Protein AF-A5DPR9-F1 (afdb_monomer_lite)

Secondary structure (DSSP, 8-state):
-----------------------------------------------------------SEEES-S-BPTTHHHHHHH-TT--SBPPPTT--EEEE-SSSBEEEEEEEE--SSS---EEEESSEEEEEESSEEEEEE-SSBS-SEEEEEGGGGGGGT-EEEEE--SSS--EEEEEEE-TT--STT-SS-EEEEEEEETTS-HHHHHHHHHHHHIIIIISTTTTS--------

pLDDT: mean 71.38, std 24.71, range [27.27, 97.38]

Radius of gyration: 30.4 Å; chains: 1; bounding box: 60×104×84 Å

InterPro domains:
  IPR044852 WW domain-binding protein 2-like [PTHR31606] (100-215)

Structure (mmCIF, N/CA/C/O backbone):
data_AF-A5DPR9-F1
#
_entry.id   AF-A5DPR9-F1
#
loop_
_atom_site.group_PDB
_atom_site.id
_atom_site.type_symbol
_atom_site.label_atom_id
_atom_site.label_alt_id
_atom_site.label_comp_id
_atom_site.label_asym_id
_atom_site.label_entity_id
_atom_site.label_seq_id
_atom_site.pdbx_PDB_ins_code
_atom_site.Cartn_x
_atom_site.Cartn_y
_atom_site.Cartn_z
_atom_site.occupancy
_atom_site.B_iso_or_equiv
_atom_site.auth_seq_id
_atom_site.auth_comp_id
_atom_site.auth_asym_id
_atom_site.auth_atom_id
_atom_site.pdbx_PDB_model_num
ATOM 1 N N . MET A 1 1 ? 36.611 55.013 -22.959 1.00 35.53 1 MET A N 1
ATOM 2 C CA . MET A 1 1 ? 36.603 55.754 -24.235 1.00 35.53 1 MET A CA 1
ATOM 3 C C . MET A 1 1 ? 36.475 54.717 -25.349 1.00 35.53 1 MET A C 1
ATOM 5 O O . MET A 1 1 ? 37.415 53.964 -25.533 1.00 35.53 1 MET A O 1
ATOM 9 N N . SER A 1 2 ? 35.250 54.558 -25.885 1.00 34.19 2 SER A N 1
ATOM 10 C CA . SER A 1 2 ? 34.863 54.228 -27.286 1.00 34.19 2 SER A CA 1
ATOM 11 C C . SER A 1 2 ? 35.866 53.422 -28.159 1.00 34.19 2 SER A C 1
ATOM 13 O O . SER A 1 2 ? 37.006 53.845 -28.280 1.00 34.19 2 SER A O 1
ATOM 15 N N . LEU A 1 3 ? 35.546 52.321 -28.864 1.00 33.09 3 LEU A N 1
ATOM 16 C CA . LEU A 1 3 ? 34.447 52.069 -29.820 1.00 33.09 3 LEU A CA 1
ATOM 17 C C . LEU A 1 3 ? 34.268 50.552 -30.135 1.00 33.09 3 LEU A C 1
ATOM 19 O O . LEU A 1 3 ? 35.219 49.779 -30.074 1.00 33.09 3 LEU A O 1
ATOM 23 N N . LEU A 1 4 ? 33.038 50.191 -30.529 1.00 32.38 4 LEU A N 1
ATOM 24 C CA . LEU A 1 4 ? 32.550 48.979 -31.239 1.00 32.38 4 LEU A CA 1
ATOM 25 C C . LEU A 1 4 ? 33.044 48.920 -32.726 1.00 32.38 4 LEU A C 1
ATOM 27 O O . LEU A 1 4 ? 33.714 49.864 -33.140 1.00 32.38 4 LEU A O 1
ATOM 31 N N . PRO A 1 5 ? 32.515 48.056 -33.640 1.00 51.09 5 PRO A N 1
ATOM 32 C CA . PRO A 1 5 ? 32.346 46.581 -33.686 1.00 51.09 5 PRO A CA 1
ATOM 33 C C . PRO A 1 5 ? 32.782 45.956 -35.057 1.00 51.09 5 PRO A C 1
ATOM 35 O O . PRO A 1 5 ? 33.167 46.676 -35.977 1.00 51.09 5 PRO A O 1
ATOM 38 N N . TYR A 1 6 ? 32.627 44.631 -35.266 1.00 28.19 6 TYR A N 1
ATOM 39 C CA . TYR A 1 6 ? 32.743 43.987 -36.598 1.00 28.19 6 TYR A CA 1
ATOM 40 C C . TYR A 1 6 ? 31.539 43.088 -36.974 1.00 28.19 6 TYR A C 1
ATOM 42 O O . TYR A 1 6 ? 31.339 42.013 -36.425 1.00 28.19 6 TYR A O 1
ATOM 50 N N . ARG A 1 7 ? 30.760 43.629 -37.922 1.00 32.44 7 ARG A N 1
ATOM 51 C CA . ARG A 1 7 ? 30.061 43.109 -39.123 1.00 32.44 7 ARG A CA 1
ATOM 52 C C . ARG A 1 7 ? 29.208 41.811 -39.178 1.00 32.44 7 ARG A C 1
ATOM 54 O O . ARG A 1 7 ? 29.622 40.704 -38.872 1.00 32.44 7 ARG A O 1
ATOM 61 N N . ASN A 1 8 ? 28.041 42.069 -39.782 1.00 32.53 8 ASN A N 1
ATOM 62 C CA . ASN A 1 8 ? 26.870 41.314 -40.254 1.00 32.53 8 ASN A CA 1
ATOM 63 C C . ASN A 1 8 ? 27.072 40.412 -41.500 1.00 32.53 8 ASN A C 1
ATOM 65 O O . ASN A 1 8 ? 27.852 40.782 -42.375 1.00 32.53 8 ASN A O 1
ATOM 69 N N . SER A 1 9 ? 26.228 39.378 -41.664 1.00 34.25 9 SER A N 1
ATOM 70 C CA . SER A 1 9 ? 25.431 39.047 -42.883 1.00 34.25 9 SER A CA 1
ATOM 71 C C . SER A 1 9 ? 24.666 37.724 -42.653 1.00 34.25 9 SER A C 1
ATOM 73 O O . SER A 1 9 ? 25.222 36.818 -42.052 1.00 34.25 9 SER A O 1
ATOM 75 N N . GLY A 1 10 ? 23.413 37.502 -43.050 1.00 29.28 10 GLY A N 1
ATOM 76 C CA . GLY A 1 10 ? 22.437 38.320 -43.755 1.00 29.28 10 GLY A CA 1
ATOM 77 C C . GLY A 1 10 ? 21.037 37.700 -43.618 1.00 29.28 10 GLY A C 1
ATOM 78 O O . GLY A 1 10 ? 20.880 36.509 -43.355 1.00 29.28 10 GLY A O 1
ATOM 79 N N . SER A 1 11 ? 20.026 38.540 -43.786 1.00 33.19 11 SER A N 1
ATOM 80 C CA . SER A 1 11 ? 18.607 38.206 -43.882 1.00 33.19 11 SER A CA 1
ATOM 81 C C . SER A 1 11 ? 18.089 38.684 -45.240 1.00 33.19 11 SER A C 1
ATOM 83 O O . SER A 1 11 ? 18.555 39.708 -45.735 1.00 33.19 11 SER A O 1
ATOM 85 N N . CYS A 1 12 ? 17.114 37.983 -45.827 1.00 28.52 12 CYS A N 1
ATOM 86 C CA . CYS A 1 12 ? 16.134 38.588 -46.739 1.00 28.52 12 CYS A CA 1
ATOM 87 C C . CYS A 1 12 ? 14.894 37.695 -46.921 1.00 28.52 12 CYS A C 1
ATOM 89 O O . CYS A 1 12 ? 14.966 36.596 -47.461 1.00 28.52 12 CYS A O 1
ATOM 91 N N . PHE A 1 13 ? 13.759 38.227 -46.464 1.00 32.62 13 PHE A N 1
ATOM 92 C CA . PHE A 1 13 ? 12.395 37.997 -46.958 1.00 32.62 13 PHE A CA 1
ATOM 93 C C . PHE A 1 13 ? 12.210 38.667 -48.326 1.00 32.62 13 PHE A C 1
ATOM 95 O O . PHE A 1 13 ? 12.787 39.738 -48.457 1.00 32.62 13 PHE A O 1
ATOM 102 N N . ILE A 1 14 ? 11.316 38.177 -49.214 1.00 33.59 14 ILE A N 1
ATOM 103 C CA . ILE A 1 14 ? 10.426 39.003 -50.081 1.00 33.59 14 ILE A CA 1
ATOM 104 C C . ILE A 1 14 ? 9.097 38.258 -50.396 1.00 33.59 14 ILE A C 1
ATOM 106 O O . ILE A 1 14 ? 9.076 37.045 -50.589 1.00 33.59 14 ILE A O 1
ATOM 110 N N . ASN A 1 15 ? 8.006 39.038 -50.416 1.00 29.64 15 ASN A N 1
ATOM 111 C CA . ASN A 1 15 ? 6.585 38.754 -50.680 1.00 29.64 15 ASN A CA 1
ATOM 112 C C . ASN A 1 15 ? 6.189 38.658 -52.180 1.00 29.64 15 ASN A C 1
ATOM 114 O O . ASN A 1 15 ? 6.804 39.321 -53.002 1.00 29.64 15 ASN A O 1
ATOM 118 N N . GLY A 1 16 ? 5.055 37.987 -52.468 1.00 28.41 16 GLY A N 1
ATOM 119 C CA . GLY A 1 16 ? 3.880 38.538 -53.197 1.00 28.41 16 GLY A CA 1
ATOM 120 C C . 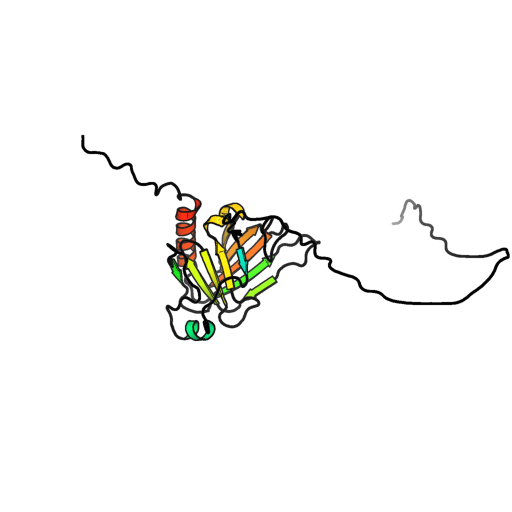GLY A 1 16 ? 3.885 38.778 -54.730 1.00 28.41 16 GLY A C 1
ATOM 121 O O . GLY A 1 16 ? 4.675 39.579 -55.199 1.00 28.41 16 GLY A O 1
ATOM 122 N N . ALA A 1 17 ? 2.899 38.158 -55.425 1.00 30.89 17 ALA A N 1
ATOM 123 C CA . ALA A 1 17 ? 2.078 38.545 -56.619 1.00 30.89 17 ALA A CA 1
ATOM 124 C C . ALA A 1 17 ? 2.699 39.359 -57.800 1.00 30.89 17 ALA A C 1
ATOM 126 O O . ALA A 1 17 ? 3.460 40.284 -57.579 1.00 30.89 17 ALA A O 1
ATOM 127 N N . ASN A 1 18 ? 2.369 39.180 -59.095 1.00 31.91 18 ASN A N 1
ATOM 128 C CA . ASN A 1 18 ? 1.044 39.096 -59.740 1.00 31.91 18 ASN A CA 1
ATOM 129 C C . ASN A 1 18 ? 1.172 38.811 -61.279 1.00 31.91 18 ASN A C 1
ATOM 131 O O . ASN A 1 18 ? 2.172 39.214 -61.861 1.00 31.91 18 ASN A O 1
ATOM 135 N N . GLU A 1 19 ? 0.118 38.229 -61.892 1.00 31.94 19 GLU A N 1
ATOM 136 C CA . GLU A 1 19 ? -0.383 38.295 -63.311 1.00 31.94 19 GLU A CA 1
ATOM 137 C C . GLU A 1 19 ? 0.508 37.892 -64.526 1.00 31.94 19 GLU A C 1
ATOM 139 O O . GLU A 1 19 ? 1.688 38.192 -64.568 1.00 31.94 19 GLU A O 1
ATOM 144 N N . GLY A 1 20 ? 0.048 37.251 -65.620 1.00 27.27 20 GLY A N 1
ATOM 145 C CA . GLY A 1 20 ? -1.279 36.876 -66.144 1.00 27.27 20 GLY A CA 1
ATOM 146 C C . GLY A 1 20 ? -1.177 36.165 -67.527 1.00 27.27 20 GLY A C 1
ATOM 147 O O . GLY A 1 20 ? -0.070 35.885 -67.978 1.00 27.27 20 GLY A O 1
ATOM 148 N N . LEU A 1 21 ? -2.336 35.958 -68.193 1.00 31.83 21 LEU A N 1
ATOM 149 C CA . LEU A 1 21 ? -2.620 35.375 -69.542 1.00 31.83 21 LEU A CA 1
ATOM 150 C C . LEU A 1 21 ? -2.826 33.840 -69.610 1.00 31.83 21 LEU A C 1
ATOM 152 O O . LEU A 1 21 ? -2.006 33.088 -69.114 1.00 31.83 21 LEU A O 1
ATOM 156 N N . LYS A 1 22 ? -3.818 33.254 -70.300 1.00 30.14 22 LYS A N 1
ATOM 157 C CA . LYS A 1 22 ? -5.111 33.672 -70.881 1.00 30.14 22 LYS A CA 1
ATOM 158 C C . LYS A 1 22 ? -5.800 32.382 -71.401 1.00 30.14 22 LYS A C 1
ATOM 160 O O . LYS A 1 22 ? -5.152 31.590 -72.069 1.00 30.14 22 LYS A O 1
ATOM 165 N N . GLU A 1 23 ? -7.113 32.275 -71.174 1.00 32.16 23 GLU A N 1
ATOM 166 C CA . GLU A 1 23 ? -8.142 31.571 -71.979 1.00 32.16 23 GLU A CA 1
ATOM 167 C C . GLU A 1 23 ? -8.339 30.026 -71.999 1.00 32.16 23 GLU A C 1
ATOM 169 O O . GLU A 1 23 ? -7.464 29.260 -72.382 1.00 32.16 23 GLU A O 1
ATOM 174 N N . ARG A 1 24 ? -9.640 29.676 -71.807 1.00 31.62 24 ARG A N 1
ATOM 175 C CA . ARG A 1 24 ? -10.450 28.525 -72.313 1.00 31.62 24 ARG A CA 1
ATOM 176 C C . ARG A 1 24 ? -10.309 27.195 -71.543 1.00 31.62 24 ARG A C 1
ATOM 178 O O . ARG A 1 24 ? -9.205 26.763 -71.284 1.00 31.62 24 ARG A O 1
ATOM 185 N N . MET A 1 25 ? -11.345 26.454 -71.118 1.00 28.73 25 MET A N 1
ATOM 186 C CA . MET A 1 25 ? -12.753 26.237 -71.519 1.00 28.73 25 MET A CA 1
ATOM 187 C C . MET A 1 25 ? -13.490 25.558 -70.323 1.00 28.73 25 MET A C 1
ATOM 189 O O . MET A 1 25 ? -12.927 24.661 -69.712 1.00 28.73 25 MET A O 1
ATOM 193 N N . THR A 1 26 ? -14.664 26.032 -69.879 1.00 29.67 26 THR A N 1
ATOM 194 C CA . THR A 1 26 ? -16.000 25.410 -70.109 1.00 29.67 26 THR A CA 1
ATOM 195 C C . THR A 1 26 ? -16.534 24.511 -68.963 1.00 29.67 26 THR A C 1
ATOM 197 O O . THR A 1 26 ? -16.045 23.405 -68.806 1.00 29.67 26 THR A O 1
ATOM 200 N N . PHE A 1 27 ? -17.591 25.002 -68.269 1.00 28.38 27 PHE A N 1
ATOM 201 C CA . PHE A 1 27 ? -18.800 24.324 -67.704 1.00 28.38 27 PHE A CA 1
ATOM 202 C C . PHE A 1 27 ? -18.631 23.112 -66.741 1.00 28.38 27 PHE A C 1
ATOM 204 O O . PHE A 1 27 ? -17.769 22.279 -66.936 1.00 28.38 27 PHE A O 1
ATOM 211 N N . MET A 1 28 ? -19.453 22.809 -65.725 1.00 28.19 28 MET A N 1
ATOM 212 C CA . MET A 1 28 ? -20.625 23.377 -65.042 1.00 28.19 28 MET A CA 1
ATOM 213 C C . MET A 1 28 ? -20.881 22.502 -63.778 1.00 28.19 28 MET A C 1
ATOM 215 O O . MET A 1 28 ? -20.628 21.305 -63.823 1.00 28.19 28 MET A O 1
ATOM 219 N N . LEU A 1 29 ? -21.495 23.091 -62.741 1.00 30.31 29 LEU A N 1
ATOM 220 C CA . LEU A 1 29 ? -22.411 22.489 -61.739 1.00 30.31 29 LEU A CA 1
ATOM 221 C C . LEU A 1 29 ? -21.897 21.520 -60.636 1.00 30.31 29 LEU A C 1
ATOM 223 O O . LEU A 1 29 ? -21.141 20.583 -60.846 1.00 30.31 29 LEU A O 1
ATOM 227 N N . GLN A 1 30 ? -22.397 21.807 -59.425 1.00 30.88 30 GLN A N 1
ATOM 228 C CA . GLN A 1 30 ? -22.201 21.185 -58.102 1.00 30.88 30 GLN A CA 1
ATOM 229 C C . GLN A 1 30 ? -22.898 19.793 -57.954 1.00 30.88 30 GLN A C 1
ATOM 231 O O . GLN A 1 30 ? -23.387 19.259 -58.943 1.00 30.88 30 GLN A O 1
ATOM 236 N N . PRO A 1 31 ? -23.244 19.315 -56.733 1.00 44.59 31 PRO A N 1
ATOM 237 C CA . PRO A 1 31 ? -22.459 18.837 -55.579 1.00 44.59 31 PRO A CA 1
ATOM 238 C C . PRO A 1 31 ? -22.812 17.355 -55.251 1.00 44.59 31 PRO A C 1
ATOM 240 O O . PRO A 1 31 ? -23.702 16.791 -55.878 1.00 44.59 31 PRO A O 1
ATOM 243 N N . SER A 1 32 ? -22.207 16.725 -54.223 1.00 28.16 32 SER A N 1
ATOM 244 C CA . SER A 1 32 ? -22.927 15.982 -53.146 1.00 28.16 32 SER A CA 1
ATOM 245 C C . SER A 1 32 ? -22.174 14.821 -52.449 1.00 28.16 32 SER A C 1
ATOM 247 O O . SER A 1 32 ? -21.530 13.989 -53.074 1.00 28.16 32 SER A O 1
ATOM 249 N N . ARG A 1 33 ? -22.430 14.754 -51.126 1.00 31.73 33 ARG A N 1
ATOM 250 C CA . ARG A 1 33 ? -22.703 13.576 -50.260 1.00 31.73 33 ARG A CA 1
ATOM 251 C C . ARG A 1 33 ? -21.569 12.665 -49.746 1.00 31.73 33 ARG A C 1
ATOM 253 O O . ARG A 1 33 ? -21.128 11.728 -50.393 1.00 31.73 33 ARG A O 1
ATOM 260 N N . ILE A 1 34 ? -21.270 12.870 -48.453 1.00 37.81 34 ILE A N 1
ATOM 261 C CA . ILE A 1 34 ? -21.446 11.927 -47.318 1.00 37.81 34 ILE A CA 1
ATOM 262 C C . ILE A 1 34 ? -21.673 10.458 -47.709 1.00 37.81 34 ILE A C 1
ATOM 264 O O . ILE A 1 34 ? -22.762 10.170 -48.190 1.00 37.81 34 ILE A O 1
ATOM 268 N N . VAL A 1 35 ? -20.786 9.536 -47.294 1.00 37.59 35 VAL A N 1
ATOM 269 C CA . VAL A 1 35 ? -21.158 8.175 -46.832 1.00 37.59 35 VAL A CA 1
ATOM 270 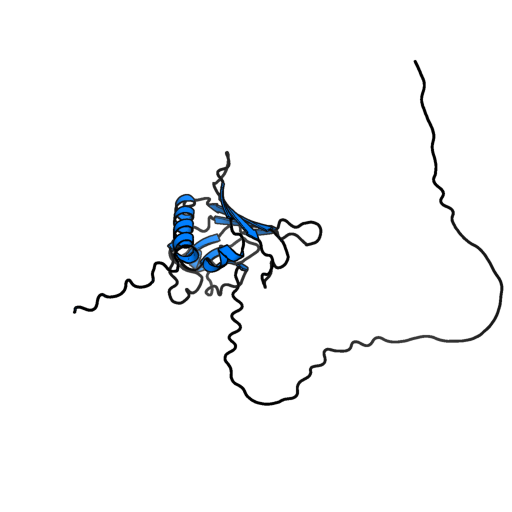C C . VAL A 1 35 ? -20.113 7.617 -45.843 1.00 37.59 35 VAL A C 1
ATOM 272 O O . VAL A 1 35 ? -18.960 7.388 -46.191 1.00 37.59 35 VAL A O 1
ATOM 275 N N . ARG A 1 36 ? -20.571 7.335 -44.612 1.00 38.94 36 ARG A N 1
ATOM 276 C CA . ARG A 1 36 ? -19.994 6.378 -43.647 1.00 38.94 36 ARG A CA 1
ATOM 277 C C . ARG A 1 36 ? -19.963 4.967 -44.244 1.00 38.94 36 ARG A C 1
ATOM 279 O O . ARG A 1 36 ? -20.986 4.557 -44.779 1.00 38.94 36 ARG A O 1
ATOM 286 N N . LYS A 1 37 ? -18.905 4.182 -44.032 1.00 33.59 37 LYS A N 1
ATOM 287 C CA . LYS A 1 37 ? -18.914 2.699 -44.059 1.00 33.59 37 LYS A CA 1
ATOM 288 C C . LYS A 1 37 ? -17.521 2.205 -43.668 1.00 33.59 37 LYS A C 1
ATOM 290 O O . LYS A 1 37 ? -16.546 2.813 -44.073 1.00 33.59 37 LYS A O 1
ATOM 295 N N . SER A 1 38 ? -17.304 1.093 -42.988 1.00 31.41 38 SER A N 1
ATOM 296 C CA . SER A 1 38 ? -18.112 0.212 -42.147 1.00 31.41 38 SER A CA 1
ATOM 297 C C . SER A 1 38 ? -17.121 -0.857 -41.701 1.00 31.41 38 SER A C 1
ATOM 299 O O . SER A 1 38 ? -16.381 -1.388 -42.527 1.00 31.41 38 SER A O 1
ATOM 301 N N . ILE A 1 39 ? -17.156 -1.192 -40.417 1.00 37.34 39 ILE A N 1
ATOM 302 C CA . ILE A 1 39 ? -16.622 -2.435 -39.865 1.00 37.34 39 ILE A CA 1
ATOM 303 C C . ILE A 1 39 ? -17.185 -3.592 -40.701 1.00 37.34 39 ILE A C 1
ATOM 305 O O . ILE A 1 39 ? -18.406 -3.728 -40.818 1.00 37.34 39 ILE A O 1
ATOM 309 N N . LYS A 1 40 ? -16.315 -4.404 -41.306 1.00 32.12 40 LYS A N 1
ATOM 310 C CA . LYS A 1 40 ? -16.699 -5.681 -41.910 1.00 32.12 40 LYS A CA 1
ATOM 311 C C . LYS A 1 40 ? -15.977 -6.818 -41.203 1.00 32.12 40 LYS A C 1
ATOM 313 O O . LYS A 1 40 ? -14.772 -6.997 -41.336 1.00 32.12 40 LYS A O 1
ATOM 318 N N . TYR A 1 41 ? -16.798 -7.548 -40.458 1.00 31.11 41 TYR A N 1
ATOM 319 C CA . TYR A 1 41 ? -16.621 -8.920 -40.018 1.00 31.11 41 TYR A CA 1
ATOM 320 C C . TYR A 1 41 ? -16.128 -9.817 -41.158 1.00 31.11 41 TYR A C 1
ATOM 322 O O . TYR A 1 41 ? -16.712 -9.812 -42.242 1.00 31.11 41 TYR A O 1
ATOM 330 N N . CYS A 1 42 ? -15.128 -10.644 -40.865 1.00 30.45 42 CYS A N 1
ATOM 331 C CA . CYS A 1 42 ? -14.874 -11.880 -41.592 1.00 30.45 42 CYS A CA 1
ATOM 332 C C . CYS A 1 42 ? -15.187 -13.031 -40.632 1.00 30.45 42 CYS A C 1
ATOM 334 O O . CYS A 1 42 ? -14.482 -13.228 -39.646 1.00 30.45 42 CYS A O 1
ATOM 336 N N . ALA A 1 43 ? -16.274 -13.750 -40.897 1.00 32.16 43 ALA A N 1
ATOM 337 C CA . ALA A 1 43 ? -16.621 -14.993 -40.228 1.00 32.16 43 ALA A CA 1
ATOM 338 C C . ALA A 1 43 ? -16.926 -16.038 -41.303 1.00 32.16 43 ALA A C 1
ATOM 340 O O . ALA A 1 43 ? -17.900 -15.892 -42.033 1.00 32.16 43 ALA A O 1
ATOM 341 N N . GLN A 1 44 ? -16.089 -17.072 -41.384 1.00 32.94 44 GLN A N 1
ATOM 342 C CA . GLN A 1 44 ? -16.388 -18.396 -41.949 1.00 32.94 44 GLN A CA 1
ATOM 343 C C . GLN A 1 44 ? -15.224 -19.317 -41.538 1.00 32.94 44 GLN A C 1
ATOM 345 O O . GLN A 1 44 ? -14.105 -19.154 -42.004 1.00 32.94 44 GLN A O 1
ATOM 350 N N . HIS A 1 45 ? -15.357 -19.990 -40.391 1.00 31.38 45 HIS A N 1
ATOM 351 C CA . HIS A 1 45 ? -15.763 -21.399 -40.244 1.00 31.38 45 HIS A CA 1
ATOM 352 C C . HIS A 1 45 ? -14.718 -22.414 -40.739 1.00 31.38 45 HIS A C 1
ATOM 354 O O . HIS A 1 45 ? -14.698 -22.755 -41.914 1.00 31.38 45 HIS A O 1
ATOM 360 N N . SER A 1 46 ? -13.950 -22.980 -39.799 1.00 31.52 46 SER A N 1
ATOM 361 C CA . SER A 1 46 ? -13.769 -24.437 -39.717 1.00 31.52 46 SER A CA 1
ATOM 362 C C . SER A 1 46 ? -13.331 -24.864 -38.307 1.00 31.52 46 SER A C 1
ATOM 364 O O . SER A 1 46 ? -12.206 -24.626 -37.886 1.00 31.52 46 SER A O 1
ATOM 366 N N . THR A 1 47 ? -14.282 -25.471 -37.594 1.00 35.78 47 THR A N 1
ATOM 367 C CA . THR A 1 47 ? -14.153 -26.681 -36.757 1.00 35.78 47 THR A CA 1
ATOM 368 C C . THR A 1 47 ? -13.017 -26.812 -35.728 1.00 35.78 47 THR A C 1
ATOM 370 O O . THR A 1 47 ? -11.892 -27.175 -36.046 1.00 35.78 47 THR A O 1
ATOM 373 N N . THR A 1 48 ? -13.432 -26.688 -34.463 1.00 42.69 48 THR A N 1
ATOM 374 C CA . THR A 1 48 ? -13.202 -27.657 -33.374 1.00 42.69 48 THR A CA 1
ATOM 375 C C . THR A 1 48 ? -11.761 -28.063 -33.059 1.00 42.69 48 THR A C 1
ATOM 377 O O . THR A 1 48 ? -11.344 -29.170 -33.379 1.00 42.69 48 THR A O 1
ATOM 380 N N . ILE A 1 49 ? -11.067 -27.236 -32.271 1.00 41.25 49 ILE A N 1
ATOM 381 C CA . ILE A 1 49 ? -10.133 -27.728 -31.249 1.00 41.25 49 ILE A CA 1
ATOM 382 C C . ILE A 1 49 ? -10.371 -26.907 -29.979 1.00 41.25 49 ILE A C 1
ATOM 384 O O . ILE A 1 49 ? -9.921 -25.772 -29.844 1.00 41.25 49 ILE A O 1
ATOM 388 N N . THR A 1 50 ? -11.132 -27.487 -29.054 1.00 41.97 50 THR A N 1
ATOM 389 C CA . THR A 1 50 ? -1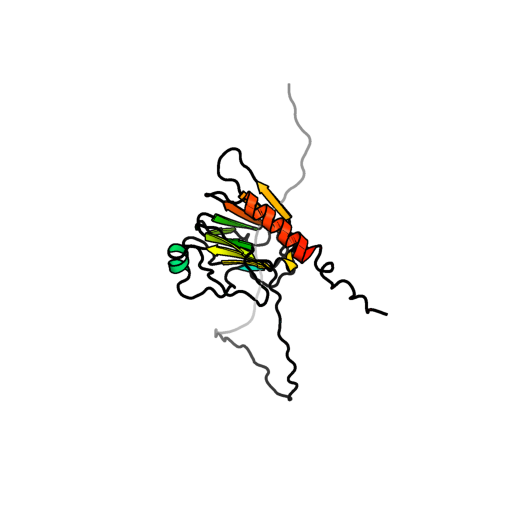1.155 -27.124 -27.634 1.00 41.97 50 THR A CA 1
ATOM 390 C C . THR A 1 50 ? -9.740 -27.250 -27.085 1.00 41.97 50 THR A C 1
ATOM 392 O O . THR A 1 50 ? -9.293 -28.342 -26.749 1.00 41.97 50 THR A O 1
ATOM 395 N N . SER A 1 51 ? -9.027 -26.133 -27.021 1.00 36.53 51 SER A N 1
ATOM 396 C CA . SER A 1 51 ? -7.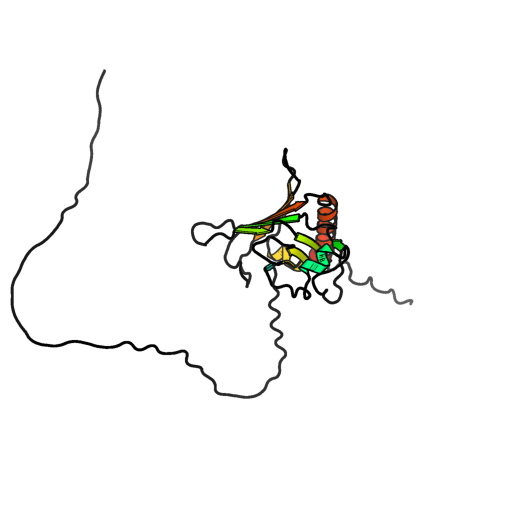810 -26.007 -26.233 1.00 36.53 51 SER A CA 1
ATOM 397 C C . SER A 1 51 ? -7.995 -24.816 -25.309 1.00 36.53 51 SER A C 1
ATOM 399 O O . SER A 1 51 ? -8.306 -23.712 -25.758 1.00 36.53 51 SER A O 1
ATOM 401 N N . HIS A 1 52 ? -7.892 -25.079 -24.010 1.00 39.28 52 HIS A N 1
ATOM 402 C CA . HIS A 1 52 ? -7.940 -24.094 -22.944 1.00 39.28 52 HIS A CA 1
ATOM 403 C C . HIS A 1 52 ? -6.810 -23.076 -23.127 1.00 39.28 52 HIS A C 1
ATOM 405 O O . HIS A 1 52 ? -5.732 -23.220 -22.564 1.00 39.28 52 HIS A O 1
ATOM 411 N N . ILE A 1 53 ? -7.060 -22.023 -23.900 1.00 38.25 53 ILE A N 1
ATOM 412 C CA . ILE A 1 53 ? -6.244 -20.816 -23.852 1.00 38.25 53 ILE A CA 1
ATOM 413 C C . ILE A 1 53 ? -6.892 -19.926 -22.803 1.00 38.25 53 ILE A C 1
ATOM 415 O O . ILE A 1 53 ? -7.692 -19.038 -23.097 1.00 38.25 53 ILE A O 1
ATOM 419 N N . ILE A 1 54 ? -6.569 -20.210 -21.543 1.00 36.97 54 ILE A N 1
ATOM 420 C CA . ILE A 1 54 ? -6.659 -19.196 -20.504 1.00 36.97 54 ILE A CA 1
ATOM 421 C C . ILE A 1 54 ? -5.614 -18.158 -20.913 1.00 36.97 54 ILE A C 1
ATOM 423 O O . ILE A 1 54 ? -4.418 -18.353 -20.707 1.00 36.97 54 ILE A O 1
ATOM 427 N N . PHE A 1 55 ? -6.051 -17.082 -21.567 1.00 35.31 55 PHE A N 1
ATOM 428 C CA . PHE A 1 55 ? -5.250 -15.871 -21.679 1.00 35.31 55 PHE A CA 1
ATOM 429 C C . PHE A 1 55 ? -5.099 -15.317 -20.260 1.00 35.31 55 PHE A C 1
ATOM 431 O O . PHE A 1 55 ? -5.851 -14.440 -19.839 1.00 35.31 55 PHE A O 1
ATOM 438 N N . ILE A 1 56 ? -4.147 -15.859 -19.499 1.00 41.28 56 ILE A N 1
ATOM 439 C CA . ILE A 1 56 ? -3.643 -15.210 -18.297 1.00 41.28 56 ILE A CA 1
ATOM 440 C C . ILE A 1 56 ? -2.870 -13.997 -18.811 1.00 41.28 56 ILE A C 1
ATOM 442 O O . ILE A 1 56 ? -1.666 -14.050 -19.054 1.00 41.28 56 ILE A O 1
ATOM 446 N N . PHE A 1 57 ? -3.578 -12.892 -19.040 1.00 43.94 57 PHE A N 1
ATOM 447 C CA . PHE A 1 57 ? -2.938 -11.590 -18.972 1.00 43.94 57 PHE A CA 1
ATOM 448 C C . PHE A 1 57 ? -2.495 -11.444 -17.521 1.00 43.94 57 PHE A C 1
ATOM 450 O O . PHE A 1 57 ? -3.284 -11.088 -16.652 1.00 43.94 57 PHE A O 1
ATOM 457 N N . SER A 1 58 ? -1.246 -11.815 -17.246 1.00 47.91 58 SER A N 1
ATOM 458 C CA . SER A 1 58 ? -0.627 -11.568 -15.953 1.00 47.91 58 SER A CA 1
ATOM 459 C C . SER A 1 58 ? -0.484 -10.055 -15.813 1.00 47.91 58 SER A C 1
ATOM 461 O O . SER A 1 58 ? 0.478 -9.463 -16.305 1.00 47.91 58 SER A O 1
ATOM 463 N N . PHE A 1 59 ? -1.486 -9.408 -15.216 1.00 54.50 59 PHE A N 1
ATOM 464 C CA . PHE A 1 59 ? -1.435 -7.986 -14.915 1.00 54.50 59 PHE A CA 1
ATOM 465 C C . PHE A 1 59 ? -0.420 -7.784 -13.795 1.00 54.50 59 PHE A C 1
ATOM 467 O O . PHE A 1 59 ? -0.618 -8.171 -12.647 1.00 54.50 59 PHE A O 1
ATOM 474 N N . VAL A 1 60 ? 0.719 -7.222 -14.176 1.00 65.00 60 VAL A N 1
ATOM 475 C CA . VAL A 1 60 ? 1.820 -6.896 -13.273 1.00 65.00 60 VAL A CA 1
ATOM 476 C C . VAL A 1 60 ? 1.336 -5.821 -12.290 1.00 65.00 60 VAL A C 1
ATOM 478 O O . VAL A 1 60 ? 1.413 -6.028 -11.084 1.00 65.00 60 VAL A O 1
ATOM 481 N N . MET A 1 61 ? 0.724 -4.746 -12.813 1.00 68.88 61 MET A N 1
ATOM 482 C CA . MET A 1 61 ? 0.079 -3.651 -12.073 1.00 68.88 61 MET A CA 1
ATOM 483 C C . MET A 1 61 ? -1.330 -3.393 -12.592 1.00 68.88 61 MET A C 1
ATOM 485 O O . MET A 1 61 ? -1.564 -3.460 -13.803 1.00 68.88 61 MET A O 1
ATOM 489 N N . SER A 1 62 ? -2.232 -2.978 -11.706 1.00 73.69 62 SER A N 1
ATOM 490 C CA . SER A 1 62 ? -3.576 -2.578 -12.110 1.00 73.69 62 SER A CA 1
ATOM 491 C C . SER A 1 62 ? -4.187 -1.468 -11.257 1.00 73.69 62 SER A C 1
ATOM 493 O O . SER A 1 62 ? -3.927 -1.353 -10.061 1.00 73.69 62 SER A O 1
ATOM 495 N N . LEU A 1 63 ? -5.017 -0.654 -11.912 1.00 75.31 63 LEU A N 1
ATOM 496 C CA . LEU A 1 63 ? -5.873 0.365 -11.309 1.00 75.31 63 LEU A CA 1
ATOM 497 C C . LEU A 1 63 ? -7.322 -0.009 -11.603 1.00 75.31 63 LEU A C 1
ATOM 499 O O . LEU A 1 63 ? -7.640 -0.243 -12.769 1.00 75.31 63 LEU A O 1
ATOM 503 N N . ASN A 1 64 ? -8.194 -0.002 -10.598 1.00 80.25 64 ASN A N 1
ATOM 504 C CA . ASN A 1 64 ? -9.621 -0.304 -10.765 1.00 80.25 64 ASN A CA 1
ATOM 505 C C . ASN A 1 64 ? -9.904 -1.699 -11.361 1.00 80.25 64 ASN A C 1
ATOM 507 O O . ASN A 1 64 ? -10.809 -1.840 -12.186 1.00 80.25 64 ASN A O 1
ATOM 511 N N . VAL A 1 65 ? -9.105 -2.714 -11.015 1.00 76.94 65 VAL A N 1
ATOM 512 C CA . VAL A 1 65 ? -9.246 -4.083 -11.569 1.00 76.94 65 VAL A CA 1
ATOM 513 C C . VAL A 1 65 ? -9.661 -5.089 -10.505 1.00 76.94 65 VAL A C 1
ATOM 515 O O . VAL A 1 65 ? -10.209 -6.140 -10.840 1.00 76.94 65 VAL A O 1
ATOM 518 N N . LEU A 1 66 ? -9.445 -4.787 -9.224 1.00 82.12 66 LEU A N 1
ATOM 519 C CA . LEU A 1 66 ? -9.885 -5.682 -8.166 1.00 82.12 66 LEU A CA 1
ATOM 520 C C . LEU A 1 66 ? -11.414 -5.747 -8.125 1.00 82.12 66 LEU A C 1
ATOM 522 O O . LEU A 1 66 ? -12.101 -4.726 -8.097 1.00 82.12 66 LEU A O 1
ATOM 526 N N . GLN A 1 67 ? -11.955 -6.966 -8.079 1.00 84.31 67 GLN A N 1
ATOM 527 C CA . GLN A 1 67 ? -13.370 -7.164 -7.783 1.00 84.31 67 GLN A CA 1
ATOM 528 C C . GLN A 1 67 ? -13.596 -6.874 -6.303 1.00 84.31 67 GLN A C 1
ATOM 530 O O . GLN A 1 67 ? -13.355 -7.711 -5.432 1.00 84.31 67 GLN A O 1
ATOM 535 N N . LEU A 1 68 ? -14.003 -5.639 -6.024 1.00 88.00 68 LEU A N 1
ATOM 536 C CA . LEU A 1 68 ? -14.358 -5.221 -4.681 1.00 88.00 68 LEU A CA 1
ATOM 537 C C . LEU A 1 68 ? -15.744 -5.763 -4.320 1.00 88.00 68 LEU A C 1
ATOM 539 O O . LEU A 1 68 ? -16.670 -5.746 -5.133 1.00 88.00 68 LEU A O 1
ATOM 543 N N . LYS A 1 69 ? -15.893 -6.212 -3.075 1.00 89.56 69 LYS A N 1
ATOM 544 C CA . LYS A 1 69 ? -17.170 -6.666 -2.520 1.00 89.56 69 LYS A CA 1
ATOM 545 C C . LYS A 1 69 ? -18.204 -5.548 -2.580 1.00 89.56 69 LYS A C 1
ATOM 547 O O . LYS A 1 69 ? -17.894 -4.367 -2.402 1.00 89.56 69 LYS A O 1
ATOM 552 N N . GLU A 1 70 ? -19.462 -5.925 -2.772 1.00 84.56 70 GLU A N 1
ATOM 553 C CA . GLU A 1 70 ? -20.556 -4.959 -2.764 1.00 84.56 70 GLU A CA 1
ATOM 554 C C . GLU A 1 70 ? -20.577 -4.164 -1.450 1.00 84.56 70 GLU A C 1
ATOM 556 O O . GLU A 1 70 ? -20.396 -4.712 -0.363 1.00 84.56 70 GLU A O 1
ATOM 561 N N . ASN A 1 71 ? -20.813 -2.854 -1.547 1.00 83.06 71 ASN A N 1
ATOM 562 C CA . ASN A 1 71 ? -20.869 -1.938 -0.402 1.00 83.06 71 ASN A CA 1
ATOM 563 C C . ASN A 1 71 ? -19.575 -1.841 0.437 1.00 83.06 71 ASN A C 1
ATOM 565 O O . ASN A 1 71 ? -19.637 -1.376 1.580 1.00 83.06 71 ASN A O 1
ATOM 569 N N . TYR A 1 72 ? -18.410 -2.198 -0.124 1.00 87.44 72 TYR A N 1
ATOM 570 C CA . TYR A 1 72 ? -17.128 -2.190 0.596 1.00 87.44 72 TYR A CA 1
ATOM 571 C C . TYR A 1 72 ? -16.852 -0.879 1.350 1.00 87.44 72 TYR A C 1
ATOM 573 O O . TYR A 1 72 ? -16.398 -0.921 2.490 1.00 87.44 72 TYR A O 1
ATOM 581 N N . GLY A 1 73 ? -17.190 0.282 0.774 1.00 82.75 73 GLY A N 1
ATOM 582 C CA . GLY A 1 73 ? -16.947 1.584 1.403 1.00 82.75 73 GLY A CA 1
ATOM 583 C C . GLY A 1 73 ? -17.635 1.758 2.764 1.00 82.75 73 GLY A C 1
ATOM 584 O O . GLY A 1 73 ? -17.057 2.344 3.676 1.00 82.75 73 GLY A O 1
ATOM 585 N N . ARG A 1 74 ? -18.843 1.202 2.948 1.00 83.50 74 ARG A N 1
ATOM 586 C CA . ARG A 1 74 ? -19.538 1.240 4.250 1.00 83.50 74 ARG A CA 1
ATOM 587 C C . ARG A 1 74 ? -18.947 0.233 5.232 1.00 83.50 74 ARG A C 1
ATOM 589 O O . ARG A 1 74 ? -18.791 0.542 6.411 1.00 83.50 74 ARG A O 1
ATOM 596 N N . GLU A 1 75 ? -18.617 -0.961 4.750 1.00 85.50 75 GLU A N 1
ATOM 597 C CA . GLU A 1 75 ? -18.102 -2.042 5.595 1.00 85.50 75 GLU A CA 1
ATOM 598 C C . GLU A 1 75 ? -16.689 -1.757 6.112 1.00 85.50 75 GLU A C 1
ATOM 600 O O . GLU A 1 75 ? -16.408 -2.021 7.280 1.00 85.50 75 GLU A O 1
ATOM 605 N N . LEU A 1 76 ? -15.839 -1.111 5.309 1.00 85.44 76 LEU A N 1
ATOM 606 C CA . LEU A 1 76 ? -14.505 -0.665 5.725 1.00 85.44 76 LEU A CA 1
ATOM 607 C C . LEU A 1 76 ? -14.540 0.279 6.936 1.00 85.44 76 LEU A C 1
ATOM 609 O O . LEU A 1 76 ? -13.672 0.220 7.809 1.00 85.44 76 LEU A O 1
ATOM 613 N N . GLN A 1 77 ? -15.557 1.138 7.015 1.00 79.50 77 GLN A N 1
ATOM 614 C CA . GLN A 1 77 ? -15.721 2.073 8.131 1.00 79.50 77 GLN A CA 1
ATOM 615 C C . GLN A 1 77 ? -16.302 1.395 9.378 1.00 79.50 77 GLN A C 1
ATOM 617 O O . GLN A 1 77 ? -16.027 1.815 10.503 1.00 79.50 77 GLN A O 1
ATOM 622 N N . LYS A 1 78 ? -17.106 0.345 9.188 1.00 83.94 78 LYS A N 1
ATOM 623 C CA . LYS A 1 78 ? -17.849 -0.325 10.258 1.00 83.94 78 LYS A CA 1
ATOM 624 C C . LYS A 1 78 ? -17.059 -1.456 10.915 1.00 83.94 78 LYS A C 1
ATOM 626 O O . LYS A 1 78 ? -17.131 -1.620 12.132 1.00 83.94 78 LYS A O 1
ATOM 631 N N . ASN A 1 79 ? -16.319 -2.238 10.132 1.00 83.00 79 ASN A N 1
ATOM 632 C CA . ASN A 1 79 ? -15.663 -3.458 10.586 1.00 83.00 79 ASN A CA 1
ATOM 633 C C . ASN A 1 79 ? -14.141 -3.385 10.381 1.00 83.00 79 ASN A C 1
ATOM 635 O O . ASN A 1 79 ? -13.635 -3.501 9.269 1.00 83.00 79 ASN A O 1
ATOM 639 N N . LYS A 1 80 ? -13.401 -3.264 11.492 1.00 72.12 80 LYS A N 1
ATOM 640 C CA . LYS A 1 80 ? -11.935 -3.081 11.526 1.00 72.12 80 LYS A CA 1
ATOM 641 C C . LYS A 1 80 ? -11.103 -4.281 11.033 1.00 72.12 80 LYS A C 1
ATOM 643 O O . LYS A 1 80 ? -9.881 -4.206 11.076 1.00 72.12 80 LYS A O 1
ATOM 648 N N . GLY A 1 81 ? -11.731 -5.366 10.585 1.00 76.94 81 GLY A N 1
ATOM 649 C CA . GLY A 1 81 ? -11.065 -6.522 9.969 1.00 76.94 81 GLY A CA 1
ATOM 650 C C . GLY A 1 81 ? -11.648 -6.909 8.610 1.00 76.94 81 GLY A C 1
ATOM 651 O O . GLY A 1 81 ? -11.391 -8.008 8.127 1.00 76.94 81 GLY A O 1
ATOM 652 N N . PHE A 1 82 ? -12.476 -6.050 8.012 1.00 86.75 82 PHE A N 1
ATOM 653 C CA . PHE A 1 82 ? -13.087 -6.338 6.723 1.00 86.75 82 PHE A CA 1
ATOM 654 C C . PHE A 1 82 ? -12.059 -6.268 5.588 1.00 86.75 82 PHE A C 1
ATOM 656 O O . PHE A 1 82 ? -11.308 -5.299 5.458 1.00 86.75 82 PHE A O 1
ATOM 663 N N . ILE A 1 83 ? -12.059 -7.306 4.751 1.00 91.31 83 ILE A N 1
ATOM 664 C CA . ILE A 1 83 ? -11.216 -7.411 3.561 1.00 91.31 83 ILE A CA 1
ATOM 665 C C . ILE A 1 83 ? -12.119 -7.173 2.346 1.00 91.31 83 ILE A C 1
ATOM 667 O O . ILE A 1 83 ? -13.023 -7.988 2.108 1.00 91.31 83 ILE A O 1
ATOM 671 N N . PRO A 1 84 ? -11.911 -6.077 1.594 1.00 91.69 84 PRO A N 1
ATOM 672 C CA . PRO A 1 84 ? -12.836 -5.632 0.557 1.00 91.69 84 PRO A CA 1
ATOM 673 C C . PRO A 1 84 ? -12.687 -6.377 -0.773 1.00 91.69 84 PRO A C 1
ATOM 675 O O . PRO A 1 84 ? -13.456 -6.105 -1.682 1.00 91.69 84 PRO A O 1
ATOM 678 N N . PHE A 1 85 ? -11.743 -7.307 -0.892 1.00 92.38 85 PHE A N 1
ATOM 679 C CA . PHE A 1 85 ? -11.502 -8.128 -2.079 1.00 92.38 85 PHE A CA 1
ATOM 680 C C . PHE A 1 85 ? -11.412 -9.609 -1.694 1.00 92.38 85 PHE A C 1
ATOM 682 O O . PHE A 1 85 ? -11.273 -9.949 -0.513 1.00 92.38 85 PHE A O 1
ATOM 689 N N . ASP A 1 86 ? -11.498 -10.4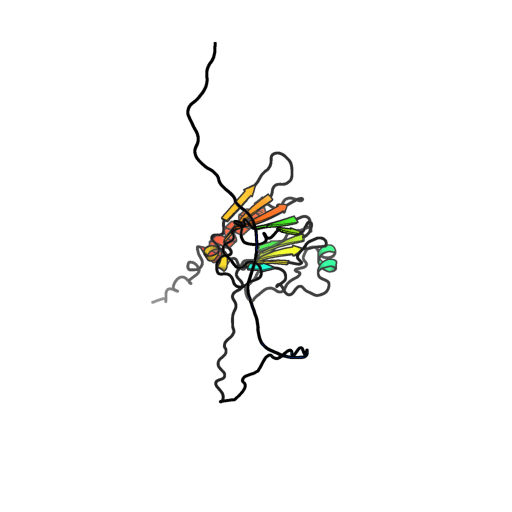83 -2.691 1.00 91.88 86 ASP A N 1
ATOM 690 C CA . ASP A 1 86 ? -11.333 -11.922 -2.506 1.00 91.88 86 ASP A CA 1
ATOM 691 C C . ASP A 1 86 ? -9.868 -12.328 -2.650 1.00 91.88 86 ASP A C 1
ATOM 693 O O . ASP A 1 86 ? -9.146 -11.806 -3.503 1.00 91.88 86 ASP A O 1
ATOM 697 N N . LEU A 1 87 ? -9.435 -13.236 -1.777 1.00 91.44 87 LEU A N 1
ATOM 698 C CA . LEU A 1 87 ? -8.077 -13.769 -1.745 1.00 91.44 87 LEU A CA 1
ATOM 699 C C . LEU A 1 87 ? -7.946 -14.933 -2.730 1.00 91.44 87 LEU A C 1
ATOM 701 O O . LEU A 1 87 ? -8.828 -15.791 -2.801 1.00 91.44 87 LEU A O 1
ATOM 705 N N . GLU A 1 88 ? -6.843 -14.973 -3.469 1.00 88.88 88 GLU A N 1
ATOM 706 C CA . GLU A 1 88 ? -6.512 -16.099 -4.341 1.00 88.88 88 GLU A CA 1
ATOM 707 C C . GLU A 1 88 ? -6.128 -17.349 -3.520 1.00 88.88 88 GLU A C 1
ATOM 709 O O . GLU A 1 88 ? -5.782 -17.248 -2.337 1.00 88.88 88 GLU A O 1
ATOM 714 N N . PRO A 1 89 ? -6.179 -18.564 -4.097 1.00 90.25 89 PRO A N 1
ATOM 715 C CA . PRO A 1 89 ? -5.755 -19.772 -3.393 1.00 90.25 89 PRO A CA 1
ATOM 716 C C . PRO A 1 89 ? -4.316 -19.652 -2.864 1.00 90.25 89 PRO A C 1
ATOM 718 O O . PRO A 1 89 ? -3.394 -19.324 -3.606 1.00 90.25 89 PRO A O 1
ATOM 721 N N . GLY A 1 90 ? -4.122 -19.899 -1.564 1.00 88.81 90 GLY A N 1
ATOM 722 C CA . GLY A 1 90 ? -2.821 -19.741 -0.895 1.00 88.81 90 GLY A CA 1
ATOM 723 C C . GLY A 1 90 ? -2.438 -18.289 -0.570 1.00 88.81 90 GLY A C 1
ATOM 724 O O . GLY A 1 90 ? -1.393 -18.042 0.039 1.00 88.81 90 GLY A O 1
ATOM 725 N N . GLU A 1 91 ? -3.271 -17.313 -0.935 1.00 93.06 91 GLU A N 1
ATOM 726 C CA . GLU A 1 91 ? -3.092 -15.916 -0.558 1.00 93.06 91 GLU A CA 1
ATOM 727 C C . GLU A 1 91 ? -3.558 -15.674 0.881 1.00 93.06 91 GLU A C 1
ATOM 729 O O . GLU A 1 91 ? -4.658 -16.055 1.282 1.00 93.06 91 GLU A O 1
ATOM 734 N N . HIS A 1 92 ? -2.724 -15.006 1.670 1.00 93.31 92 HIS A N 1
ATOM 735 C CA . HIS A 1 92 ? -3.037 -14.641 3.042 1.00 93.31 92 HIS A CA 1
ATOM 736 C C . HIS A 1 92 ? -2.500 -13.253 3.383 1.00 93.31 92 HIS A C 1
ATOM 738 O O . HIS A 1 92 ? -1.444 -12.823 2.914 1.00 93.31 92 HIS A O 1
ATOM 744 N N . ILE A 1 93 ? -3.247 -12.540 4.225 1.00 95.12 93 ILE A N 1
ATOM 745 C CA . ILE A 1 93 ? -2.902 -11.181 4.639 1.00 95.12 93 ILE A CA 1
ATOM 746 C C . ILE A 1 93 ? -1.734 -11.219 5.621 1.00 95.12 93 ILE A C 1
ATOM 748 O O . ILE A 1 93 ? -1.778 -11.909 6.637 1.00 95.12 93 ILE A O 1
ATOM 752 N N . LYS A 1 94 ? -0.702 -10.435 5.316 1.00 95.69 94 LYS A N 1
ATOM 753 C CA . LYS A 1 94 ? 0.472 -10.206 6.163 1.00 95.69 94 LYS A CA 1
ATOM 754 C C . LYS A 1 94 ? 0.366 -8.891 6.927 1.00 95.69 94 LYS A C 1
ATOM 756 O O . LYS A 1 94 ? 0.782 -8.820 8.076 1.00 95.69 94 LYS A O 1
ATOM 761 N N . PHE A 1 95 ? -0.209 -7.867 6.301 1.00 95.56 95 PHE A N 1
ATOM 762 C CA . PHE A 1 95 ? -0.412 -6.557 6.911 1.00 95.56 95 PHE A CA 1
ATOM 763 C C . PHE A 1 95 ? -1.708 -5.922 6.409 1.00 95.56 95 PHE A C 1
ATOM 765 O O . PHE A 1 95 ? -2.053 -6.037 5.234 1.00 95.56 95 PHE A O 1
ATOM 772 N N . ALA A 1 96 ? -2.408 -5.224 7.298 1.00 95.00 96 ALA A N 1
ATOM 773 C CA . ALA A 1 96 ? -3.569 -4.412 6.964 1.00 95.00 96 ALA A CA 1
ATOM 774 C C . ALA A 1 96 ? -3.588 -3.168 7.853 1.00 95.00 96 ALA A C 1
ATOM 776 O O . ALA A 1 96 ? -3.398 -3.257 9.071 1.00 95.00 96 ALA A O 1
ATOM 777 N N . THR A 1 97 ? -3.837 -2.005 7.260 1.00 93.50 97 THR A N 1
ATOM 778 C CA . THR A 1 97 ? -3.974 -0.773 8.037 1.00 93.50 97 THR A CA 1
ATOM 779 C C . THR A 1 97 ? -5.285 -0.760 8.818 1.00 93.50 97 THR A C 1
ATOM 781 O O . THR A 1 97 ? -6.319 -1.260 8.382 1.00 93.50 97 THR A O 1
ATOM 784 N N . LYS A 1 98 ? -5.247 -0.178 10.022 1.00 89.88 98 LYS A N 1
ATOM 785 C CA . LYS A 1 98 ? -6.395 -0.158 10.949 1.00 89.88 98 LYS A CA 1
ATOM 786 C C . LYS A 1 98 ? -7.387 0.970 10.659 1.00 89.88 98 LYS A C 1
ATOM 788 O O . LYS A 1 98 ? -8.506 0.944 11.170 1.00 89.88 98 LYS A O 1
ATOM 793 N N . THR A 1 99 ? -6.963 1.995 9.921 1.00 91.75 99 THR A N 1
ATOM 794 C CA . THR A 1 99 ? -7.768 3.177 9.587 1.00 91.75 99 THR A CA 1
ATOM 795 C C . THR A 1 99 ? -7.536 3.574 8.135 1.00 91.75 99 THR A C 1
ATOM 797 O O . THR A 1 99 ? -6.475 3.278 7.601 1.00 91.75 99 THR A O 1
ATOM 800 N N . ALA A 1 100 ? -8.476 4.315 7.541 1.00 92.44 100 ALA A N 1
ATOM 801 C CA . ALA A 1 100 ? -8.390 4.829 6.171 1.00 92.44 100 ALA A CA 1
ATOM 802 C C . ALA A 1 100 ? -7.381 5.985 5.979 1.00 92.44 100 ALA A C 1
ATOM 804 O O . ALA A 1 100 ? -7.479 6.755 5.025 1.00 92.44 100 ALA A O 1
ATOM 805 N N . ARG A 1 101 ? -6.457 6.210 6.919 1.00 94.19 101 ARG A N 1
ATOM 806 C CA . ARG A 1 101 ? -5.601 7.407 6.939 1.00 94.19 101 ARG A CA 1
ATOM 807 C C . ARG A 1 101 ? -4.290 7.213 6.178 1.00 94.19 101 ARG A C 1
ATOM 809 O O . ARG A 1 101 ? -3.243 7.713 6.602 1.00 94.19 101 ARG A O 1
ATOM 816 N N . GLN A 1 102 ? -4.359 6.504 5.052 1.00 95.69 102 GLN A N 1
ATOM 817 C CA . GLN A 1 102 ? -3.257 6.385 4.110 1.00 95.69 102 GLN A CA 1
ATOM 818 C C . GLN A 1 102 ? -3.583 7.094 2.800 1.00 95.69 102 GLN A C 1
ATOM 820 O O . GLN A 1 102 ? -4.608 6.844 2.168 1.00 95.69 102 GLN A O 1
ATOM 825 N N . THR A 1 103 ? -2.684 7.984 2.393 1.00 96.25 103 THR A N 1
ATOM 826 C CA . THR A 1 103 ? -2.808 8.765 1.158 1.00 96.25 103 THR A CA 1
ATOM 827 C C . THR A 1 103 ? -1.908 8.157 0.096 1.00 96.25 103 THR A C 1
ATOM 829 O O . THR A 1 103 ? -0.705 8.061 0.337 1.00 96.25 103 THR A O 1
ATOM 832 N N . LEU A 1 104 ? -2.462 7.801 -1.061 1.00 96.56 104 LEU A N 1
ATOM 833 C CA . LEU A 1 104 ? -1.726 7.311 -2.225 1.00 96.56 104 LEU A CA 1
ATOM 834 C C . LEU A 1 104 ? -1.585 8.426 -3.267 1.00 96.56 104 LEU A C 1
ATOM 836 O O . LEU A 1 104 ? -2.548 9.121 -3.583 1.00 96.56 104 LEU A O 1
ATOM 840 N N . VAL A 1 105 ? -0.391 8.576 -3.831 1.00 95.12 105 VAL A N 1
ATOM 841 C CA . VAL A 1 105 ? -0.139 9.436 -4.995 1.00 95.12 105 VAL A CA 1
ATOM 842 C C . VAL A 1 105 ? 0.694 8.657 -5.999 1.00 95.12 105 VAL A C 1
ATOM 844 O O . VAL A 1 105 ? 1.707 8.082 -5.613 1.00 95.12 105 VAL A O 1
ATOM 847 N N . LEU A 1 106 ? 0.291 8.660 -7.268 1.00 91.69 106 LEU A N 1
ATOM 848 C CA . LEU A 1 106 ? 1.027 8.081 -8.389 1.00 91.69 106 LEU A CA 1
ATOM 849 C C . LEU A 1 106 ? 1.263 9.174 -9.429 1.00 91.69 106 LEU A C 1
ATOM 851 O O . LEU A 1 106 ? 0.319 9.798 -9.906 1.00 91.69 106 LEU A O 1
ATOM 855 N N . THR A 1 107 ? 2.521 9.414 -9.778 1.00 89.56 107 THR A N 1
ATOM 856 C CA . THR A 1 107 ? 2.914 10.404 -10.785 1.00 89.56 107 THR A CA 1
ATOM 857 C C . THR A 1 107 ? 3.828 9.755 -11.808 1.00 89.56 107 THR A C 1
ATOM 859 O O . THR A 1 107 ? 4.799 9.104 -11.426 1.00 89.56 107 THR A O 1
ATOM 862 N N . SER A 1 108 ? 3.568 9.936 -13.102 1.00 84.00 108 SER A N 1
ATOM 863 C CA . SER A 1 108 ? 4.517 9.503 -14.124 1.00 84.00 108 SER A CA 1
ATOM 864 C C . SER A 1 108 ? 5.537 10.592 -14.447 1.00 84.00 108 SER A C 1
ATOM 866 O O . SER A 1 108 ? 5.233 11.783 -14.541 1.00 84.00 108 SER A O 1
ATOM 868 N N . LYS A 1 109 ? 6.788 10.174 -14.626 1.00 71.69 109 LYS A N 1
ATOM 869 C CA . LYS A 1 109 ? 7.865 10.993 -15.177 1.00 71.69 109 LYS A CA 1
ATOM 870 C C . LYS A 1 109 ? 7.857 10.804 -16.688 1.00 71.69 109 LYS A C 1
ATOM 872 O O . LYS A 1 109 ? 8.623 10.010 -17.229 1.00 71.69 109 LYS A O 1
ATOM 877 N N . SER A 1 110 ? 6.950 11.516 -17.351 1.00 62.84 110 SER A N 1
ATOM 878 C CA . SER A 1 110 ? 6.906 11.581 -18.810 1.00 62.84 110 SER A CA 1
ATOM 879 C C . SER A 1 110 ? 8.060 12.412 -19.369 1.00 62.84 110 SER A C 1
ATOM 881 O O . SER A 1 110 ? 8.341 13.514 -18.889 1.00 62.84 110 SER A O 1
ATOM 883 N N . GLY A 1 111 ? 8.695 11.928 -20.435 1.00 56.28 111 GLY A N 1
ATOM 884 C CA . GLY A 1 111 ? 9.540 12.750 -21.296 1.00 56.28 111 GLY A CA 1
ATOM 885 C C . GLY A 1 111 ? 8.730 13.317 -22.461 1.00 56.28 111 GLY A C 1
ATOM 886 O O . GLY A 1 111 ? 8.466 12.579 -23.395 1.00 56.28 111 GLY A O 1
ATOM 887 N N . GLN A 1 112 ? 8.376 14.610 -22.423 1.00 52.78 112 GLN A N 1
ATOM 888 C CA . GLN A 1 112 ? 7.809 15.489 -23.482 1.00 52.78 112 GLN A CA 1
ATOM 889 C C . GLN A 1 112 ? 6.684 14.984 -24.429 1.00 52.78 112 GLN A C 1
ATOM 891 O O . GLN A 1 112 ? 6.102 15.816 -25.121 1.00 52.78 112 GLN A O 1
ATOM 896 N N . LYS A 1 113 ? 6.350 13.692 -24.519 1.00 52.56 113 LYS A N 1
ATOM 897 C CA . LYS A 1 113 ? 5.547 13.111 -25.613 1.00 52.56 113 LYS A CA 1
ATOM 898 C C . LYS A 1 113 ? 4.286 12.368 -25.168 1.00 52.56 113 LYS A C 1
ATOM 900 O O . LYS A 1 113 ? 3.506 11.979 -26.033 1.00 52.56 113 LYS A O 1
ATOM 905 N N . SER A 1 114 ? 4.051 12.208 -23.872 1.00 55.88 114 SER A N 1
ATOM 906 C CA . SER A 1 114 ? 2.878 11.512 -23.329 1.00 55.88 114 SER A CA 1
ATOM 907 C C . SER A 1 114 ? 2.200 12.364 -22.252 1.00 55.88 114 SER A C 1
ATOM 909 O O . SER A 1 114 ? 2.875 13.091 -21.520 1.00 55.88 114 SER A O 1
ATOM 911 N N . PRO A 1 115 ? 0.858 12.342 -22.161 1.00 58.66 115 PRO A N 1
ATOM 912 C CA . PRO A 1 115 ? 0.163 12.991 -21.059 1.00 58.66 115 PRO A CA 1
ATOM 913 C C . PRO A 1 115 ? 0.568 12.295 -19.755 1.00 58.66 115 PRO A C 1
ATOM 915 O O . PRO A 1 115 ? 0.306 11.108 -19.579 1.00 58.66 115 PRO A O 1
ATOM 918 N N . GLY A 1 116 ? 1.244 13.030 -18.871 1.00 69.81 116 GLY A N 1
ATOM 919 C CA . GLY A 1 116 ? 1.703 12.496 -17.592 1.00 69.81 116 GLY A CA 1
ATOM 920 C C . GLY A 1 116 ? 0.532 12.044 -16.720 1.00 69.81 116 GLY A C 1
ATOM 921 O O . GLY A 1 116 ? -0.503 12.708 -16.651 1.00 69.81 116 GLY A O 1
ATOM 922 N N . ILE A 1 117 ? 0.703 10.913 -16.044 1.00 77.81 117 ILE A N 1
ATOM 923 C CA . ILE A 1 117 ? -0.259 10.378 -15.083 1.00 77.81 117 ILE A CA 1
ATOM 924 C C . ILE A 1 117 ? -0.080 11.142 -13.776 1.00 77.81 117 ILE A C 1
ATOM 926 O O . ILE A 1 117 ? 1.037 11.274 -13.281 1.00 77.81 117 ILE A O 1
ATOM 930 N N . ASN A 1 118 ? -1.179 11.626 -13.209 1.00 87.75 118 ASN A N 1
ATOM 931 C CA . ASN A 1 118 ? -1.228 12.162 -11.856 1.00 87.75 118 ASN A CA 1
ATOM 932 C C . ASN A 1 118 ? -2.521 11.667 -11.209 1.00 87.75 118 ASN A C 1
ATOM 934 O O . ASN A 1 118 ? -3.605 12.125 -11.559 1.00 87.75 118 ASN A O 1
ATOM 938 N N . ILE A 1 119 ? -2.386 10.672 -10.341 1.00 90.25 119 ILE A N 1
ATOM 939 C CA . ILE A 1 119 ? -3.485 10.004 -9.648 1.00 90.25 119 ILE A CA 1
ATOM 940 C C . ILE A 1 119 ? -3.272 10.196 -8.157 1.00 90.25 119 ILE A C 1
ATOM 942 O O . ILE A 1 119 ? -2.173 9.979 -7.641 1.00 90.25 119 ILE A O 1
ATOM 946 N N . SER A 1 120 ? -4.334 10.557 -7.453 1.00 94.00 120 SER A N 1
ATOM 947 C CA . SER A 1 120 ? -4.309 10.770 -6.017 1.00 94.00 120 SER A CA 1
ATOM 948 C C . SER A 1 120 ? -5.520 10.144 -5.333 1.00 94.00 120 SER A C 1
ATOM 950 O O . SER A 1 120 ? -6.648 10.213 -5.815 1.00 94.00 120 SER A O 1
ATOM 952 N N . ALA A 1 121 ? -5.287 9.544 -4.172 1.00 95.06 121 ALA A N 1
ATOM 953 C CA . ALA A 1 121 ? -6.322 9.121 -3.244 1.00 95.06 121 ALA A CA 1
ATOM 954 C C . ALA A 1 121 ? -5.950 9.619 -1.849 1.00 95.06 121 ALA A C 1
ATOM 956 O O . ALA A 1 121 ? -4.860 9.352 -1.343 1.00 95.06 121 ALA A O 1
ATOM 957 N N . LYS A 1 122 ? -6.831 10.422 -1.251 1.00 94.44 122 LYS A N 1
ATOM 958 C CA . LYS A 1 122 ? -6.581 11.110 0.021 1.00 94.44 122 LYS A CA 1
ATOM 959 C C . LYS A 1 122 ? -6.745 10.178 1.210 1.00 94.44 122 LYS A C 1
ATOM 961 O O . LYS A 1 122 ? -5.993 10.315 2.176 1.00 94.44 122 LYS A O 1
ATOM 966 N N . ASP A 1 123 ? -7.703 9.263 1.125 1.00 94.31 123 ASP A N 1
ATOM 967 C CA . ASP A 1 123 ? -8.030 8.298 2.162 1.00 94.31 123 ASP A CA 1
ATOM 968 C C . ASP A 1 123 ? -8.212 6.891 1.580 1.00 94.31 123 ASP A C 1
ATOM 970 O O . ASP A 1 123 ? -8.812 6.672 0.528 1.00 94.31 123 ASP A O 1
ATOM 974 N N . GLY A 1 124 ? -7.710 5.905 2.304 1.00 94.56 124 GLY A N 1
ATOM 975 C CA . GLY A 1 124 ? -7.767 4.520 1.887 1.00 94.56 124 GLY A CA 1
ATOM 976 C C . GLY A 1 124 ? -7.022 3.610 2.837 1.00 94.56 124 GLY A C 1
ATOM 977 O O . GLY A 1 124 ? -6.367 4.061 3.778 1.00 94.56 124 GLY A O 1
ATOM 978 N N . TYR A 1 125 ? -7.176 2.322 2.580 1.00 95.31 125 TYR A N 1
ATOM 979 C CA . TYR A 1 125 ? -6.592 1.236 3.344 1.00 95.31 125 TYR A CA 1
ATOM 980 C C . TYR A 1 125 ? -5.499 0.577 2.520 1.00 95.31 125 TYR A C 1
ATOM 982 O O . TYR A 1 125 ? -5.646 0.403 1.309 1.00 95.31 125 TYR A O 1
ATOM 990 N N . LEU A 1 126 ? -4.419 0.187 3.189 1.00 95.88 126 LEU A N 1
ATOM 991 C CA . LEU A 1 126 ? -3.321 -0.544 2.579 1.00 95.88 126 LEU A CA 1
ATOM 992 C C . LEU A 1 126 ? -3.299 -1.968 3.128 1.00 95.88 126 LEU A C 1
ATOM 994 O O . LEU A 1 126 ? -3.307 -2.181 4.341 1.00 95.88 126 LEU A O 1
ATOM 998 N N . TYR A 1 127 ? -3.232 -2.928 2.219 1.00 96.38 127 TYR A N 1
ATOM 999 C CA . TYR A 1 127 ? -3.161 -4.350 2.497 1.00 96.38 127 TYR A CA 1
ATOM 1000 C C . TYR A 1 127 ? -1.920 -4.922 1.823 1.00 96.38 127 TYR A C 1
ATOM 1002 O O . TYR A 1 127 ? -1.668 -4.671 0.647 1.00 96.38 127 TYR A O 1
ATOM 1010 N N . LEU A 1 128 ? -1.160 -5.719 2.561 1.00 96.75 128 LEU A N 1
ATOM 1011 C CA . LEU A 1 128 ? -0.089 -6.544 2.024 1.00 96.75 128 LEU A CA 1
ATOM 1012 C C . LEU A 1 128 ? -0.471 -7.996 2.248 1.00 96.75 128 LEU A C 1
ATOM 1014 O O . LEU A 1 128 ? -0.717 -8.416 3.383 1.00 96.75 128 LEU A O 1
ATOM 1018 N N . THR A 1 129 ? -0.492 -8.762 1.174 1.00 95.88 129 THR A N 1
ATOM 1019 C CA . THR A 1 129 ? -0.570 -10.217 1.222 1.00 95.88 129 THR A CA 1
ATOM 1020 C C . THR A 1 129 ? 0.780 -10.800 0.834 1.00 95.88 129 THR A C 1
ATOM 1022 O O . THR A 1 129 ? 1.704 -10.070 0.474 1.00 95.88 129 THR A O 1
ATOM 1025 N N . ASN A 1 130 ? 0.921 -12.119 0.917 1.00 93.88 130 ASN A N 1
ATOM 1026 C CA . ASN A 1 130 ? 2.093 -12.787 0.357 1.00 93.88 130 ASN A CA 1
ATOM 1027 C C . ASN A 1 130 ? 2.166 -12.681 -1.178 1.00 93.88 130 ASN A C 1
ATOM 1029 O O . ASN A 1 130 ? 3.237 -12.845 -1.737 1.00 93.88 130 ASN A O 1
ATOM 1033 N N . GLN A 1 131 ? 1.068 -12.372 -1.875 1.00 93.00 131 GLN A N 1
ATOM 1034 C CA . GLN A 1 131 ? 1.055 -12.356 -3.344 1.00 93.00 131 GLN A CA 1
ATOM 1035 C C . GLN A 1 131 ? 0.979 -10.948 -3.942 1.00 93.00 131 GLN A C 1
ATOM 1037 O O . GLN A 1 131 ? 1.498 -10.715 -5.036 1.00 93.00 131 GLN A O 1
ATOM 1042 N N . ARG A 1 132 ? 0.363 -9.988 -3.243 1.00 94.12 132 ARG A N 1
ATOM 1043 C CA . ARG A 1 132 ? 0.138 -8.632 -3.757 1.00 94.12 132 ARG A CA 1
ATOM 1044 C C . ARG A 1 132 ? 0.134 -7.560 -2.673 1.00 94.12 132 ARG A C 1
ATOM 1046 O O . ARG A 1 132 ? -0.205 -7.790 -1.515 1.00 94.12 132 ARG A O 1
ATOM 1053 N N . LEU A 1 133 ? 0.463 -6.348 -3.099 1.00 95.38 133 LEU A N 1
ATOM 1054 C CA . LEU A 1 133 ? 0.202 -5.114 -2.373 1.00 95.38 133 LEU A CA 1
ATOM 1055 C C . LEU A 1 133 ? -1.060 -4.478 -2.954 1.00 95.38 133 LEU A C 1
ATOM 1057 O O . LEU A 1 133 ? -1.159 -4.299 -4.165 1.00 95.38 133 LEU A O 1
ATOM 1061 N N . VAL A 1 134 ? -2.010 -4.125 -2.097 1.00 95.69 134 VAL A N 1
ATOM 1062 C CA . VAL A 1 134 ? -3.305 -3.572 -2.490 1.00 95.69 134 VAL A CA 1
ATOM 1063 C C . VAL A 1 134 ? -3.593 -2.307 -1.696 1.00 95.69 134 VAL A C 1
ATOM 1065 O O . VAL A 1 134 ? -3.526 -2.294 -0.471 1.00 95.69 134 VAL A O 1
ATOM 1068 N N . TYR A 1 135 ? -3.971 -1.251 -2.397 1.00 95.81 135 TYR A N 1
ATOM 1069 C CA . TYR A 1 135 ? -4.556 -0.049 -1.833 1.00 95.81 135 TYR A CA 1
ATOM 1070 C C . TYR A 1 135 ? -6.018 0.039 -2.260 1.00 95.81 135 TYR A C 1
ATOM 1072 O O . TYR A 1 135 ? -6.320 -0.103 -3.443 1.00 95.81 135 TYR A O 1
ATOM 1080 N N . VAL A 1 136 ? -6.914 0.296 -1.311 1.00 95.19 136 VAL A N 1
ATOM 1081 C CA . VAL A 1 136 ? -8.342 0.513 -1.576 1.00 95.19 136 VAL A CA 1
ATOM 1082 C C . VAL A 1 136 ? -8.739 1.880 -1.053 1.00 95.19 136 VAL A C 1
ATOM 1084 O O . VAL A 1 136 ? -8.618 2.156 0.142 1.00 95.19 136 VAL A O 1
ATOM 1087 N N . THR A 1 137 ? -9.232 2.728 -1.945 1.00 94.31 137 THR A N 1
ATOM 1088 C CA . THR A 1 137 ? -9.723 4.065 -1.621 1.00 94.31 137 THR A CA 1
ATOM 1089 C C . THR A 1 137 ? -10.979 3.963 -0.767 1.00 94.31 137 THR A C 1
ATOM 1091 O O . THR A 1 137 ? -11.882 3.173 -1.043 1.00 94.31 137 THR A O 1
ATOM 1094 N N . SER A 1 138 ? -11.046 4.780 0.281 1.00 91.50 138 SER A N 1
ATOM 1095 C CA . SER A 1 138 ? -12.185 4.806 1.200 1.00 91.50 138 SER A CA 1
ATOM 1096 C C . SER A 1 138 ? -13.310 5.690 0.666 1.00 91.50 138 SER A C 1
ATOM 1098 O O . SER A 1 138 ? -14.437 5.217 0.509 1.00 91.50 138 SER A O 1
ATOM 1100 N N . SER A 1 139 ? -13.028 6.966 0.375 1.00 86.94 139 SER A N 1
ATOM 1101 C CA . SER A 1 139 ? -14.068 7.902 -0.070 1.00 86.94 139 SER A CA 1
ATOM 1102 C C . SER A 1 139 ? -13.615 8.942 -1.094 1.00 86.94 139 SER A C 1
ATOM 1104 O O . SER A 1 139 ? -14.424 9.378 -1.909 1.00 86.94 139 SER A O 1
ATOM 1106 N N . GLN A 1 140 ? -12.347 9.351 -1.076 1.00 85.69 140 GLN A N 1
ATOM 1107 C CA . GLN A 1 140 ? -11.810 10.453 -1.867 1.00 85.69 140 GLN A CA 1
ATOM 1108 C C . GLN A 1 140 ? -10.574 10.007 -2.648 1.00 85.69 140 GLN A C 1
ATOM 1110 O O . GLN A 1 140 ? -9.454 10.042 -2.135 1.00 85.69 140 GLN A O 1
ATOM 1115 N N . GLY A 1 141 ? -10.755 9.679 -3.923 1.00 88.44 141 GLY A N 1
ATOM 1116 C CA . GLY A 1 141 ? -9.641 9.434 -4.829 1.00 88.44 141 GLY A CA 1
ATOM 1117 C C . GLY A 1 141 ? -10.063 9.338 -6.286 1.00 88.44 141 GLY A C 1
ATOM 1118 O O . GLY A 1 141 ? -11.239 9.159 -6.593 1.00 88.44 141 GLY A O 1
ATOM 1119 N N . ASP A 1 142 ? -9.076 9.454 -7.169 1.00 89.62 142 ASP A N 1
ATOM 1120 C CA . ASP A 1 142 ? -9.247 9.333 -8.622 1.00 89.62 142 ASP A CA 1
ATOM 1121 C C . ASP A 1 142 ? -9.422 7.864 -9.064 1.00 89.62 142 ASP A C 1
ATOM 1123 O O . ASP A 1 142 ? -9.807 7.576 -10.197 1.00 89.62 142 ASP A O 1
ATOM 1127 N N . ILE A 1 143 ? -9.128 6.927 -8.159 1.00 90.88 143 ILE A N 1
ATOM 1128 C CA . ILE A 1 143 ? -9.221 5.477 -8.341 1.00 90.88 143 ILE A CA 1
ATOM 1129 C C . ILE A 1 143 ? -9.908 4.844 -7.130 1.00 90.88 143 ILE A C 1
ATOM 1131 O O . ILE A 1 143 ? -9.839 5.381 -6.025 1.00 90.88 143 ILE A O 1
ATOM 1135 N N . ASN A 1 144 ? -10.528 3.686 -7.325 1.00 91.44 144 ASN A N 1
ATOM 1136 C CA . ASN A 1 144 ? -11.113 2.863 -6.268 1.00 91.44 144 ASN A CA 1
ATOM 1137 C C . ASN A 1 144 ? -10.077 1.925 -5.651 1.00 91.44 144 ASN A C 1
ATOM 1139 O O . ASN A 1 144 ? -10.073 1.719 -4.440 1.00 91.44 144 ASN A O 1
ATOM 1143 N N . ASP A 1 145 ? -9.190 1.381 -6.480 1.00 92.19 145 ASP A N 1
ATOM 1144 C CA . ASP A 1 145 ? -8.138 0.475 -6.049 1.00 92.19 145 ASP A CA 1
ATOM 1145 C C . ASP A 1 145 ? -6.877 0.608 -6.897 1.00 92.19 145 ASP A C 1
ATOM 1147 O O . ASP A 1 145 ? -6.905 0.980 -8.074 1.00 92.19 145 ASP A O 1
ATOM 1151 N N . PHE A 1 146 ? -5.763 0.272 -6.259 1.00 92.62 146 PHE A N 1
ATOM 1152 C CA . PHE A 1 146 ? -4.467 0.078 -6.880 1.00 92.62 146 PHE A CA 1
ATOM 1153 C C . PHE A 1 146 ? -3.874 -1.226 -6.365 1.00 92.62 146 PHE A C 1
ATOM 1155 O O . PHE A 1 146 ? -3.842 -1.455 -5.156 1.00 92.62 146 PHE A O 1
ATOM 1162 N N . SER A 1 147 ? -3.375 -2.068 -7.263 1.00 91.94 147 SER A N 1
ATOM 1163 C CA . SER A 1 147 ? -2.757 -3.330 -6.879 1.00 91.94 147 SER A CA 1
ATOM 1164 C C . SER A 1 147 ? -1.480 -3.626 -7.645 1.00 91.94 147 SER A C 1
ATOM 1166 O O . SER A 1 147 ? -1.362 -3.354 -8.842 1.00 91.94 147 SER A O 1
ATOM 1168 N N . ILE A 1 148 ? -0.550 -4.238 -6.921 1.00 90.12 148 ILE A N 1
ATOM 1169 C CA . ILE A 1 148 ? 0.767 -4.647 -7.381 1.00 90.12 148 ILE A CA 1
ATOM 1170 C C . ILE A 1 148 ? 0.960 -6.129 -7.070 1.00 90.12 148 ILE A C 1
ATOM 1172 O O . ILE A 1 148 ? 0.893 -6.511 -5.904 1.00 90.12 148 ILE A O 1
ATOM 1176 N N . THR A 1 149 ? 1.295 -6.949 -8.063 1.00 90.69 149 THR A N 1
ATOM 1177 C CA . THR A 1 149 ? 1.679 -8.349 -7.823 1.00 90.69 149 THR A CA 1
ATOM 1178 C C . THR A 1 149 ? 3.149 -8.443 -7.394 1.00 90.69 149 THR A C 1
ATOM 1180 O O . THR A 1 149 ? 4.034 -8.000 -8.129 1.00 90.69 149 THR A O 1
ATOM 1183 N N . ILE A 1 150 ? 3.440 -9.054 -6.239 1.00 91.44 150 ILE A N 1
ATOM 1184 C CA . ILE A 1 150 ? 4.793 -9.131 -5.649 1.00 91.44 150 ILE A CA 1
ATOM 1185 C C . ILE A 1 150 ? 5.771 -9.888 -6.558 1.00 91.44 150 ILE A C 1
ATOM 1187 O O . ILE A 1 150 ? 6.869 -9.402 -6.823 1.00 91.44 150 ILE A O 1
ATOM 1191 N N . LYS A 1 151 ? 5.355 -11.022 -7.136 1.00 87.56 151 LYS A N 1
ATOM 1192 C CA . LYS A 1 151 ? 6.197 -11.817 -8.057 1.00 87.56 151 LYS A CA 1
ATOM 1193 C C . LYS A 1 151 ? 6.640 -11.052 -9.307 1.00 87.56 151 LYS A C 1
ATOM 1195 O O . LYS A 1 151 ? 7.571 -11.447 -9.997 1.00 87.56 151 LYS A O 1
ATOM 1200 N N . SER A 1 152 ? 5.962 -9.952 -9.613 1.00 84.62 152 SER A N 1
ATOM 1201 C CA . SER A 1 152 ? 6.188 -9.166 -10.820 1.00 84.62 152 SER A CA 1
ATOM 1202 C C . SER A 1 152 ? 7.149 -7.985 -10.611 1.00 84.62 152 SER A C 1
ATOM 1204 O O . SER A 1 152 ? 7.582 -7.361 -11.580 1.00 84.62 152 SER A O 1
ATOM 1206 N N . LEU A 1 153 ? 7.539 -7.708 -9.360 1.00 88.00 153 LEU A N 1
ATOM 1207 C CA . LEU A 1 153 ? 8.425 -6.600 -8.991 1.00 88.00 153 LEU A CA 1
ATOM 1208 C C . LEU A 1 153 ? 9.799 -6.608 -9.697 1.00 88.00 153 LEU A C 1
ATOM 1210 O O . LEU A 1 153 ? 10.231 -5.526 -10.106 1.00 88.00 153 LEU A O 1
ATOM 1214 N N . PRO A 1 154 ? 10.479 -7.756 -9.923 1.00 85.00 154 PRO A N 1
ATOM 1215 C CA . PRO A 1 154 ? 11.740 -7.775 -10.677 1.00 85.00 154 PRO A CA 1
ATOM 1216 C C . PRO A 1 154 ? 11.595 -7.246 -12.101 1.00 85.00 154 PRO A C 1
ATOM 1218 O O . PRO A 1 154 ? 12.434 -6.486 -12.581 1.00 85.00 154 PRO A O 1
ATOM 1221 N N . ASN A 1 155 ? 10.488 -7.598 -12.759 1.00 82.19 155 ASN A N 1
ATOM 1222 C CA . ASN A 1 155 ? 10.215 -7.209 -14.142 1.00 82.19 155 ASN A CA 1
ATOM 1223 C C . ASN A 1 155 ? 9.951 -5.703 -14.270 1.00 82.19 155 ASN A C 1
ATOM 1225 O O . ASN A 1 155 ? 10.084 -5.132 -15.350 1.00 82.19 155 ASN A O 1
ATOM 1229 N N . LEU A 1 156 ? 9.596 -5.060 -13.159 1.00 81.31 156 LEU A N 1
ATOM 1230 C CA . LEU A 1 156 ? 9.260 -3.648 -13.071 1.00 81.31 156 LEU A CA 1
ATOM 1231 C C . LEU A 1 156 ? 10.431 -2.734 -12.730 1.00 81.31 156 LEU A C 1
ATOM 1233 O O . LEU A 1 156 ? 10.222 -1.526 -12.620 1.00 81.31 156 LEU A O 1
ATOM 1237 N N . GLN A 1 157 ? 11.633 -3.273 -12.504 1.00 86.50 157 GLN A N 1
ATOM 1238 C CA . GLN A 1 157 ? 12.747 -2.495 -11.944 1.00 86.50 157 GLN A CA 1
ATOM 1239 C C . GLN A 1 157 ? 12.305 -1.733 -10.679 1.00 86.50 157 GLN A C 1
ATOM 1241 O O . GLN A 1 157 ? 12.608 -0.552 -10.495 1.00 86.50 157 GLN A O 1
ATOM 1246 N N . PHE A 1 158 ? 11.500 -2.401 -9.847 1.00 90.62 158 PHE A N 1
ATOM 1247 C CA . PHE A 1 158 ? 10.884 -1.789 -8.683 1.00 90.62 158 PHE A CA 1
ATOM 1248 C C . PHE A 1 158 ? 11.945 -1.396 -7.653 1.00 90.62 158 PHE A C 1
ATOM 1250 O O . PHE A 1 158 ? 12.811 -2.190 -7.292 1.00 90.62 158 PHE A O 1
ATOM 1257 N N . SER A 1 159 ? 11.847 -0.176 -7.139 1.00 92.31 159 SER A N 1
ATOM 1258 C CA . SER A 1 159 ? 12.652 0.304 -6.020 1.00 92.31 159 SER A CA 1
ATOM 1259 C C . SER A 1 159 ? 11.768 1.055 -5.037 1.00 92.31 159 SER A C 1
ATOM 1261 O O . SER A 1 159 ? 10.774 1.666 -5.424 1.00 92.31 159 SER A O 1
ATOM 1263 N N . HIS A 1 160 ? 12.111 1.020 -3.754 1.00 95.69 160 HIS A N 1
ATOM 1264 C CA . HIS A 1 160 ? 11.374 1.755 -2.735 1.00 95.69 160 HIS A CA 1
ATOM 1265 C C . HIS A 1 160 ? 12.297 2.294 -1.646 1.00 95.69 160 HIS A C 1
ATOM 1267 O O . HIS A 1 160 ? 13.427 1.849 -1.471 1.00 95.69 160 HIS A O 1
ATOM 1273 N N . SER A 1 161 ? 11.823 3.302 -0.919 1.00 95.62 161 SER A N 1
ATOM 1274 C CA . SER A 1 161 ? 12.532 3.893 0.211 1.00 95.62 161 SER A CA 1
ATOM 1275 C C . SER A 1 161 ? 11.562 4.551 1.188 1.00 95.62 161 SER A C 1
ATOM 1277 O O . SER A 1 161 ? 10.498 5.042 0.806 1.00 95.62 161 SER A O 1
ATOM 1279 N N . ILE A 1 162 ? 11.949 4.598 2.461 1.00 96.19 162 ILE A N 1
ATOM 1280 C CA . ILE A 1 162 ? 11.271 5.423 3.460 1.00 96.19 162 ILE A CA 1
ATOM 1281 C C . ILE A 1 162 ? 11.762 6.859 3.307 1.00 96.19 162 ILE A C 1
ATOM 1283 O O . ILE A 1 162 ? 12.965 7.117 3.238 1.00 96.19 162 ILE A O 1
ATOM 1287 N N . LYS A 1 163 ? 10.830 7.808 3.289 1.00 94.06 163 LYS A N 1
ATOM 1288 C CA . LYS A 1 163 ? 11.123 9.237 3.315 1.00 94.06 163 LYS A CA 1
ATOM 1289 C C . LYS A 1 163 ? 10.589 9.837 4.612 1.00 94.06 163 LYS A C 1
ATOM 1291 O O . LYS A 1 163 ? 9.410 9.700 4.938 1.00 94.06 163 LYS A O 1
ATOM 1296 N N . SER A 1 164 ? 11.477 10.516 5.332 1.00 91.56 164 SER A N 1
ATOM 1297 C CA . SER A 1 164 ? 11.190 11.190 6.600 1.00 91.56 164 SER A CA 1
ATOM 1298 C C . SER A 1 164 ? 11.452 12.688 6.429 1.00 91.56 164 SER A C 1
ATOM 1300 O O . SER A 1 164 ? 12.585 13.132 6.626 1.00 91.56 164 SER A O 1
ATOM 1302 N N . PRO A 1 165 ? 10.464 13.475 5.971 1.00 89.00 165 PRO A N 1
ATOM 1303 C CA . PRO A 1 165 ? 10.630 14.919 5.856 1.00 89.00 165 PRO A CA 1
ATOM 1304 C C . PRO A 1 165 ? 10.786 15.559 7.246 1.00 89.00 165 PRO A C 1
ATOM 1306 O O . PRO A 1 165 ? 10.287 15.034 8.236 1.00 89.00 165 PRO A O 1
ATOM 1309 N N . TRP A 1 166 ? 11.446 16.720 7.321 1.00 82.38 166 TRP A N 1
ATOM 1310 C CA . TRP A 1 166 ? 11.604 17.470 8.582 1.00 82.38 166 TRP A CA 1
ATOM 1311 C C . TRP A 1 166 ? 10.257 17.882 9.196 1.00 82.38 166 TRP A C 1
ATOM 1313 O O . TRP A 1 166 ? 10.110 17.970 10.412 1.00 82.38 166 TRP A O 1
ATOM 1323 N N . PHE A 1 167 ? 9.267 18.140 8.340 1.00 81.00 167 PHE A N 1
ATOM 1324 C CA . PHE A 1 167 ? 7.899 18.447 8.730 1.00 81.00 167 PHE A CA 1
ATOM 1325 C C . PHE A 1 167 ? 6.919 17.575 7.943 1.00 81.00 167 PHE A C 1
ATOM 1327 O O . PHE A 1 167 ? 7.054 17.417 6.727 1.00 81.00 167 PHE A O 1
ATOM 1334 N N . GLY A 1 168 ? 5.905 17.056 8.634 1.00 84.88 168 GLY A N 1
ATOM 1335 C CA . GLY A 1 168 ? 4.867 16.203 8.059 1.00 84.88 168 GLY A CA 1
ATOM 1336 C C . GLY A 1 168 ? 5.053 14.717 8.367 1.00 84.88 168 GLY A C 1
ATOM 1337 O O . GLY A 1 168 ? 5.963 14.315 9.084 1.00 84.88 168 GLY A O 1
ATOM 1338 N N . ALA A 1 169 ? 4.136 13.901 7.850 1.00 88.19 169 ALA A N 1
ATOM 1339 C CA . ALA A 1 169 ? 4.154 12.460 8.062 1.00 88.19 169 ALA A CA 1
ATOM 1340 C C . ALA A 1 169 ? 5.223 11.774 7.204 1.00 88.19 169 ALA A C 1
ATOM 1342 O O . ALA A 1 169 ? 5.447 12.147 6.045 1.00 88.19 169 ALA A O 1
ATOM 1343 N N . ASN A 1 170 ? 5.817 10.719 7.757 1.00 91.88 170 ASN A N 1
ATOM 1344 C CA . ASN A 1 170 ? 6.673 9.826 6.993 1.00 91.88 170 ASN A CA 1
ATOM 1345 C C . ASN A 1 170 ? 5.863 9.146 5.891 1.00 91.88 170 ASN A C 1
ATOM 1347 O O . ASN A 1 170 ? 4.666 8.866 6.037 1.00 91.88 170 ASN A O 1
ATOM 1351 N N . TYR A 1 171 ? 6.533 8.861 4.785 1.00 95.06 171 TYR A N 1
ATOM 1352 C CA . TYR A 1 171 ? 5.902 8.207 3.656 1.00 95.06 171 TYR A CA 1
ATOM 1353 C C . TYR A 1 171 ? 6.813 7.161 3.044 1.00 95.06 171 TYR A C 1
ATOM 1355 O O . TYR A 1 171 ? 8.038 7.282 3.033 1.00 95.06 171 TYR A O 1
ATOM 1363 N N . TRP A 1 172 ? 6.181 6.113 2.545 1.00 97.38 172 TRP A N 1
ATOM 1364 C CA . TRP A 1 172 ? 6.819 5.133 1.695 1.00 97.38 172 TRP A CA 1
ATOM 1365 C C . TRP A 1 172 ? 6.802 5.671 0.272 1.00 97.38 172 TRP A C 1
ATOM 1367 O O . TRP A 1 172 ? 5.749 6.067 -0.220 1.00 97.38 172 TRP A O 1
ATOM 1377 N N . SER A 1 173 ? 7.958 5.734 -0.373 1.00 96.25 173 SER A N 1
ATOM 1378 C CA . SER A 1 173 ? 8.086 6.113 -1.776 1.00 96.25 173 SER A CA 1
ATOM 1379 C C . SER A 1 173 ? 8.558 4.902 -2.554 1.00 96.25 173 SER A C 1
ATOM 1381 O O . SER A 1 173 ? 9.480 4.216 -2.116 1.00 96.25 173 SER A O 1
ATOM 1383 N N . PHE A 1 174 ? 7.938 4.651 -3.696 1.00 95.12 174 PHE A N 1
ATOM 1384 C CA . PHE A 1 174 ? 8.323 3.590 -4.604 1.00 95.12 174 PHE A CA 1
ATOM 1385 C C . PHE A 1 174 ? 8.380 4.107 -6.034 1.00 95.12 174 PHE A C 1
ATOM 1387 O O . PHE A 1 174 ? 7.730 5.083 -6.398 1.00 95.12 174 PHE A O 1
ATOM 1394 N N . LEU A 1 175 ? 9.195 3.460 -6.844 1.00 92.19 175 LEU A N 1
ATOM 1395 C CA . LEU A 1 175 ? 9.441 3.809 -8.225 1.00 92.19 175 LEU A CA 1
ATOM 1396 C C . LEU A 1 175 ? 9.458 2.517 -9.024 1.00 92.19 175 LEU A C 1
ATOM 1398 O O . LEU A 1 175 ? 10.138 1.563 -8.650 1.00 92.19 175 LEU A O 1
ATOM 1402 N N . TYR A 1 176 ? 8.723 2.500 -10.126 1.00 88.06 176 TYR A N 1
ATOM 1403 C CA . TYR A 1 176 ? 8.716 1.369 -11.036 1.00 88.06 176 TYR A CA 1
ATOM 1404 C C . TYR A 1 176 ? 8.693 1.833 -12.484 1.00 88.06 176 TYR A C 1
ATOM 1406 O O . TYR A 1 176 ? 8.267 2.944 -12.805 1.00 88.06 176 TYR A O 1
ATOM 1414 N N . HIS A 1 177 ? 9.165 0.962 -13.359 1.00 84.88 177 HIS A N 1
ATOM 1415 C CA . HIS A 1 177 ? 9.201 1.176 -14.788 1.00 84.88 177 HIS A CA 1
ATOM 1416 C C . HIS A 1 177 ? 8.055 0.408 -15.445 1.00 84.88 177 HIS A C 1
ATOM 1418 O O . HIS A 1 177 ? 7.955 -0.810 -15.311 1.00 84.88 177 HIS A O 1
ATOM 1424 N N . SER A 1 178 ? 7.173 1.115 -16.154 1.00 71.31 178 SER A N 1
ATOM 1425 C CA . SER A 1 178 ? 5.968 0.519 -16.745 1.00 71.31 178 SER A CA 1
ATOM 1426 C C . SER A 1 178 ? 6.151 0.022 -18.185 1.00 71.31 178 SER A C 1
ATOM 1428 O O . SER A 1 178 ? 5.182 -0.394 -18.830 1.00 71.31 178 SER A O 1
ATOM 1430 N N . ALA A 1 179 ? 7.367 0.086 -18.740 1.00 58.59 179 ALA A N 1
ATOM 1431 C CA . ALA A 1 179 ? 7.578 -0.279 -20.137 1.00 58.59 179 ALA A CA 1
ATOM 1432 C C . ALA A 1 179 ? 7.280 -1.761 -20.388 1.00 58.59 179 ALA A C 1
ATOM 1434 O O . ALA A 1 179 ? 7.792 -2.637 -19.699 1.00 58.59 179 ALA A O 1
ATOM 1435 N N . GLY A 1 180 ? 6.479 -2.029 -21.420 1.00 51.12 180 GLY A N 1
ATOM 1436 C CA . GLY A 1 180 ? 6.136 -3.389 -21.844 1.00 51.12 180 GLY A CA 1
ATOM 1437 C C . GLY A 1 180 ? 4.919 -3.998 -21.144 1.00 51.12 180 GLY A C 1
ATOM 1438 O O . GLY A 1 180 ? 4.577 -5.140 -21.432 1.00 51.12 180 GLY A O 1
ATOM 1439 N N . LEU A 1 181 ? 4.239 -3.258 -20.264 1.00 51.88 181 LEU A N 1
ATOM 1440 C CA . LEU A 1 181 ? 3.008 -3.724 -19.628 1.00 51.88 181 LEU A CA 1
ATOM 1441 C C . LEU A 1 181 ? 1.790 -3.490 -20.512 1.00 51.88 181 LEU A C 1
ATOM 1443 O O . LEU A 1 181 ? 1.624 -2.414 -21.073 1.00 51.88 181 LEU A O 1
ATOM 1447 N N . ASN A 1 182 ? 0.892 -4.471 -20.563 1.00 48.94 182 ASN A N 1
ATOM 1448 C CA . ASN A 1 182 ? -0.467 -4.277 -21.056 1.00 48.94 182 ASN A CA 1
ATOM 1449 C C . ASN A 1 182 ? -1.319 -3.723 -19.898 1.00 48.94 182 ASN A C 1
ATOM 1451 O O . ASN A 1 182 ? -1.406 -4.355 -18.849 1.00 48.94 182 ASN A O 1
ATOM 1455 N N . GLY A 1 183 ? -1.916 -2.537 -20.058 1.00 50.94 183 GLY A N 1
ATOM 1456 C CA . GLY A 1 183 ? -2.705 -1.869 -19.013 1.00 50.94 183 GLY A CA 1
ATOM 1457 C C . GLY A 1 183 ? -2.738 -0.345 -19.177 1.00 50.94 183 GLY A C 1
ATOM 1458 O O . GLY A 1 183 ? -2.153 0.192 -20.114 1.00 50.94 183 GLY A O 1
ATOM 1459 N N . ALA A 1 184 ? -3.401 0.368 -18.261 1.00 50.81 184 ALA A N 1
ATOM 1460 C CA . ALA A 1 184 ? -3.627 1.820 -18.350 1.00 50.81 184 ALA A CA 1
ATOM 1461 C C . ALA A 1 184 ? -2.349 2.698 -18.321 1.00 50.81 184 ALA A C 1
ATOM 1463 O O . ALA A 1 184 ? -2.445 3.904 -18.521 1.00 50.81 184 ALA A O 1
ATOM 1464 N N . ILE A 1 185 ? -1.166 2.114 -18.074 1.00 54.25 185 ILE A N 1
ATOM 1465 C CA . ILE A 1 185 ? 0.110 2.822 -17.835 1.00 54.25 185 ILE A CA 1
ATOM 1466 C C . ILE A 1 185 ? 1.222 2.362 -18.813 1.00 54.25 185 ILE A C 1
ATOM 1468 O O . ILE A 1 185 ? 2.412 2.410 -18.508 1.00 54.25 185 ILE A O 1
ATOM 1472 N N . ALA A 1 186 ? 0.856 1.856 -19.992 1.00 52.09 186 ALA A N 1
ATOM 1473 C CA . ALA A 1 186 ? 1.798 1.297 -20.963 1.00 52.09 186 ALA A CA 1
ATOM 1474 C C . ALA A 1 186 ? 2.561 2.378 -21.760 1.00 52.09 186 ALA A C 1
ATOM 1476 O O . ALA A 1 186 ? 1.939 3.172 -22.464 1.00 52.09 186 ALA A O 1
ATOM 1477 N N . GLY A 1 187 ? 3.902 2.346 -21.738 1.00 55.00 187 GLY A N 1
ATOM 1478 C CA . GLY A 1 187 ? 4.745 3.072 -22.704 1.00 55.00 187 GLY A CA 1
ATOM 1479 C C . GLY A 1 187 ? 5.880 3.892 -22.089 1.00 55.00 187 GLY A C 1
ATOM 1480 O O . GLY A 1 187 ? 5.762 5.099 -21.974 1.00 55.00 187 GLY A O 1
ATOM 1481 N N . ALA A 1 188 ? 6.997 3.243 -21.746 1.00 52.84 188 ALA A N 1
ATOM 1482 C CA . ALA A 1 188 ? 8.287 3.878 -21.423 1.00 52.84 188 ALA A CA 1
ATOM 1483 C C . ALA A 1 188 ? 8.247 5.062 -20.433 1.00 52.84 188 ALA A C 1
ATOM 1485 O O . ALA A 1 188 ? 8.923 6.071 -20.644 1.00 52.84 188 ALA A O 1
ATOM 1486 N N . GLU A 1 189 ? 7.504 4.924 -19.333 1.00 74.69 189 GLU A N 1
ATOM 1487 C CA . GLU A 1 189 ? 7.524 5.898 -18.244 1.00 74.69 189 GLU A CA 1
ATOM 1488 C C . GLU A 1 189 ? 7.950 5.264 -16.921 1.00 74.69 189 GLU A C 1
ATOM 1490 O O . GLU A 1 189 ? 7.666 4.105 -16.607 1.00 74.69 189 GLU A O 1
ATOM 1495 N N . TRP A 1 190 ? 8.665 6.067 -16.140 1.00 83.12 190 TRP A N 1
ATOM 1496 C CA . TRP A 1 190 ? 8.917 5.809 -14.734 1.00 83.12 190 TRP A CA 1
ATOM 1497 C C . TRP A 1 190 ? 7.739 6.351 -13.935 1.00 83.12 190 TRP A C 1
ATOM 1499 O O . TRP A 1 190 ? 7.436 7.540 -14.025 1.00 83.12 190 TRP A O 1
ATOM 1509 N N . VAL A 1 191 ? 7.085 5.506 -13.148 1.00 86.12 191 VAL A N 1
ATOM 1510 C CA . VAL A 1 191 ? 5.996 5.920 -12.263 1.00 86.12 191 VAL A CA 1
ATOM 1511 C C . VAL A 1 191 ? 6.514 5.972 -10.838 1.00 86.12 191 VAL A C 1
ATOM 1513 O O . VAL A 1 191 ? 6.954 4.969 -10.277 1.00 86.12 191 VAL A O 1
ATOM 1516 N N . GLU A 1 192 ? 6.457 7.161 -10.257 1.00 91.56 192 GLU A N 1
ATOM 1517 C CA . GLU A 1 192 ? 6.749 7.402 -8.856 1.00 91.56 192 GLU A CA 1
ATOM 1518 C C . GLU A 1 192 ? 5.449 7.328 -8.058 1.00 91.56 192 GLU A C 1
ATOM 1520 O O . GLU A 1 192 ? 4.506 8.086 -8.286 1.00 91.56 192 GLU A O 1
ATOM 1525 N N . GLY A 1 193 ? 5.400 6.388 -7.126 1.00 93.12 193 GLY A N 1
ATOM 1526 C CA . GLY A 1 193 ? 4.330 6.235 -6.165 1.00 93.12 193 GLY A CA 1
ATOM 1527 C C . GLY A 1 193 ? 4.756 6.670 -4.769 1.00 93.12 193 GLY A C 1
ATOM 1528 O O . GLY A 1 193 ? 5.917 6.550 -4.372 1.00 93.12 193 GLY A O 1
ATOM 1529 N N . SER A 1 194 ? 3.804 7.162 -3.985 1.00 96.06 194 SER A N 1
ATOM 1530 C CA . SER A 1 194 ? 4.013 7.392 -2.560 1.00 96.06 194 SER A CA 1
ATOM 1531 C C . SER A 1 194 ? 2.774 7.060 -1.744 1.00 96.06 194 SER A C 1
ATOM 1533 O O . SER A 1 194 ? 1.656 7.360 -2.159 1.00 96.06 194 SER A O 1
ATOM 1535 N N . VAL A 1 195 ? 2.989 6.460 -0.573 1.00 97.12 195 VAL A N 1
ATOM 1536 C CA . VAL A 1 195 ? 1.957 6.202 0.431 1.00 97.12 195 VAL A CA 1
ATOM 1537 C C . VAL A 1 195 ? 2.345 6.889 1.732 1.00 97.12 195 VAL A C 1
ATOM 1539 O O . VAL A 1 195 ? 3.361 6.558 2.347 1.00 97.12 195 VAL A O 1
ATOM 1542 N N . LYS A 1 196 ? 1.537 7.855 2.165 1.00 96.31 196 LYS A N 1
ATOM 1543 C CA . LYS A 1 196 ? 1.715 8.533 3.457 1.00 96.31 196 LYS A CA 1
ATOM 1544 C C . LYS A 1 196 ? 0.917 7.811 4.528 1.00 96.31 196 LYS A C 1
ATOM 1546 O O . LYS A 1 196 ? -0.255 7.532 4.309 1.00 96.31 196 LYS A O 1
ATOM 1551 N N . PHE A 1 197 ? 1.523 7.581 5.688 1.00 94.62 197 PHE A N 1
ATOM 1552 C CA . PHE A 1 197 ? 0.871 6.940 6.830 1.00 94.62 197 PHE A CA 1
ATOM 1553 C C . PHE A 1 197 ? 0.611 7.991 7.908 1.00 94.62 197 PHE A C 1
ATOM 1555 O O . PHE A 1 197 ? 1.512 8.338 8.672 1.00 94.62 197 PHE A O 1
ATOM 1562 N N . LEU A 1 198 ? -0.607 8.534 7.961 1.00 93.06 198 LEU A N 1
ATOM 1563 C CA . LEU A 1 198 ? -0.931 9.627 8.889 1.00 93.06 198 LEU A CA 1
ATOM 1564 C C . LEU A 1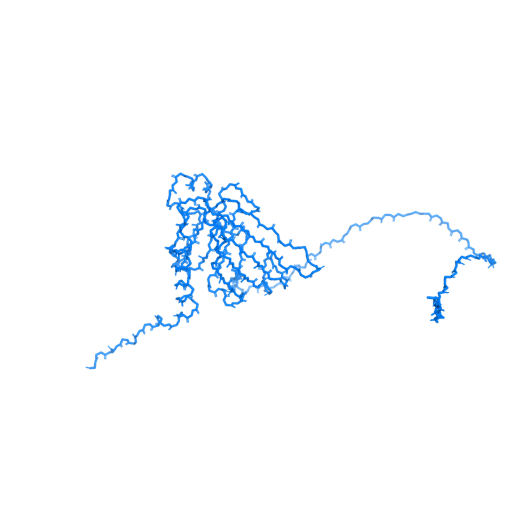 198 ? -1.154 9.144 10.332 1.00 93.06 198 LEU A C 1
ATOM 1566 O O . LEU A 1 198 ? -1.231 9.960 11.245 1.00 93.06 198 LEU A O 1
ATOM 1570 N N . ASP A 1 199 ? -1.265 7.835 10.548 1.00 90.62 199 ASP A N 1
ATOM 1571 C CA . ASP A 1 199 ? -1.514 7.206 11.846 1.00 90.62 199 ASP A CA 1
ATOM 1572 C C . ASP A 1 199 ? -0.418 6.241 12.311 1.00 90.62 199 ASP A C 1
ATOM 1574 O O . ASP A 1 199 ? -0.607 5.526 13.295 1.00 90.62 199 ASP A O 1
ATOM 1578 N N . GLY A 1 200 ? 0.735 6.247 11.639 1.00 89.38 200 GLY A N 1
ATOM 1579 C CA . GLY A 1 200 ? 1.845 5.339 11.923 1.00 89.38 200 GLY A CA 1
ATOM 1580 C C . GLY A 1 200 ? 1.738 4.005 11.178 1.00 89.38 200 GLY A C 1
ATOM 1581 O O . GLY A 1 200 ? 1.002 3.875 10.208 1.00 89.38 200 GLY A O 1
ATOM 1582 N N . GLY A 1 201 ? 2.539 3.017 11.582 1.00 91.44 201 GLY A N 1
ATOM 1583 C CA . GLY A 1 201 ? 2.580 1.694 10.936 1.00 91.44 201 GLY A CA 1
ATOM 1584 C C . GLY A 1 201 ? 3.474 1.598 9.692 1.00 91.44 201 GLY A C 1
ATOM 1585 O O . GLY A 1 201 ? 3.682 0.501 9.189 1.00 91.44 201 GLY A O 1
ATOM 1586 N N . LEU A 1 202 ? 4.071 2.706 9.232 1.00 94.69 202 LEU A N 1
ATOM 1587 C CA . LEU A 1 202 ? 4.976 2.711 8.073 1.00 94.69 202 LEU A CA 1
ATOM 1588 C C . LEU A 1 202 ? 6.171 1.758 8.240 1.00 94.69 202 LEU A C 1
ATOM 1590 O O . LEU A 1 202 ? 6.487 1.009 7.324 1.00 94.69 202 LEU A O 1
ATOM 1594 N N . PHE A 1 203 ? 6.854 1.797 9.386 1.00 94.50 203 PHE A N 1
ATOM 1595 C CA . PHE A 1 203 ? 8.049 0.971 9.604 1.00 94.50 203 PHE A CA 1
ATOM 1596 C C . PHE A 1 203 ? 7.715 -0.523 9.686 1.00 94.50 203 PHE A C 1
ATOM 1598 O O . PHE A 1 203 ? 8.444 -1.341 9.135 1.00 94.50 203 PHE A O 1
ATOM 1605 N N . GLU A 1 204 ? 6.595 -0.870 10.326 1.00 95.50 204 GLU A N 1
ATOM 1606 C CA . GLU A 1 204 ? 6.076 -2.242 10.364 1.00 95.50 204 GLU A CA 1
ATOM 1607 C C . GLU A 1 204 ? 5.725 -2.724 8.954 1.00 95.50 204 GLU A C 1
ATOM 1609 O O . GLU A 1 204 ? 6.159 -3.800 8.548 1.00 95.50 204 GLU A O 1
ATOM 1614 N N . PHE A 1 205 ? 5.013 -1.891 8.187 1.00 96.38 205 PHE A N 1
ATOM 1615 C CA . PHE A 1 205 ? 4.684 -2.168 6.795 1.00 96.38 205 PHE A CA 1
ATOM 1616 C C . PHE A 1 205 ? 5.935 -2.434 5.956 1.00 96.38 205 PHE A C 1
ATOM 1618 O O . PHE A 1 205 ? 5.984 -3.450 5.274 1.00 96.38 205 PHE A O 1
ATOM 1625 N N . VAL A 1 206 ? 6.947 -1.561 6.013 1.00 96.38 206 VAL A N 1
ATOM 1626 C CA . VAL A 1 206 ? 8.165 -1.726 5.202 1.00 96.38 206 VAL A CA 1
ATOM 1627 C C . VAL A 1 206 ? 8.926 -2.988 5.595 1.00 96.38 206 VAL A C 1
ATOM 1629 O O . VAL A 1 206 ? 9.312 -3.745 4.717 1.00 96.38 206 VAL A O 1
ATOM 1632 N N . ASN A 1 207 ? 9.057 -3.282 6.891 1.00 96.50 207 ASN A N 1
ATOM 1633 C CA . ASN A 1 207 ? 9.718 -4.509 7.339 1.00 96.50 207 ASN A CA 1
ATOM 1634 C C . ASN A 1 207 ? 8.997 -5.778 6.840 1.00 96.50 207 ASN A C 1
ATOM 1636 O O . ASN A 1 207 ? 9.628 -6.738 6.393 1.00 96.50 207 ASN A O 1
ATOM 1640 N N . LEU A 1 208 ? 7.660 -5.784 6.889 1.00 96.50 208 LEU A N 1
ATOM 1641 C CA . LEU A 1 208 ? 6.854 -6.891 6.369 1.00 96.50 208 LEU A CA 1
ATOM 1642 C C . LEU A 1 208 ? 6.909 -6.969 4.842 1.00 96.50 208 LEU A C 1
ATOM 1644 O O . LEU A 1 208 ? 6.969 -8.070 4.302 1.00 96.50 208 LEU A O 1
ATOM 1648 N N . PHE A 1 209 ? 6.923 -5.828 4.153 1.00 96.56 209 PHE A N 1
ATOM 1649 C CA . PHE A 1 209 ? 7.080 -5.756 2.704 1.00 96.56 209 PHE A CA 1
ATOM 1650 C C . PHE A 1 209 ? 8.411 -6.367 2.269 1.00 96.56 209 PHE A C 1
ATOM 1652 O O . PHE A 1 209 ? 8.408 -7.273 1.442 1.00 96.56 209 PHE A O 1
ATOM 1659 N N . ASP A 1 210 ? 9.519 -5.963 2.889 1.00 95.00 210 ASP A N 1
ATOM 1660 C CA . ASP A 1 210 ? 10.854 -6.487 2.586 1.00 95.00 210 ASP A CA 1
ATOM 1661 C C . ASP A 1 210 ? 10.929 -7.998 2.831 1.00 95.00 210 ASP A C 1
ATOM 1663 O O . ASP A 1 210 ? 11.470 -8.740 2.012 1.00 95.00 210 ASP A O 1
ATOM 1667 N N . THR A 1 211 ? 10.314 -8.472 3.919 1.00 94.75 211 THR A N 1
ATOM 1668 C CA . THR A 1 211 ? 10.224 -9.905 4.234 1.00 94.75 211 THR A CA 1
ATOM 1669 C C . THR A 1 211 ? 9.447 -10.668 3.159 1.00 94.75 211 THR A C 1
ATOM 1671 O O . THR A 1 211 ? 9.902 -11.707 2.687 1.00 94.75 211 THR A O 1
ATOM 1674 N N . VAL A 1 212 ? 8.279 -10.160 2.753 1.00 93.88 212 VAL A N 1
ATOM 1675 C CA . VAL A 1 212 ? 7.444 -10.787 1.719 1.00 93.88 212 VAL A CA 1
ATOM 1676 C C . VAL A 1 212 ? 8.165 -10.807 0.375 1.00 93.88 212 VAL A C 1
ATOM 1678 O O . VAL A 1 212 ? 8.214 -11.851 -0.266 1.00 93.88 212 VAL A O 1
ATOM 1681 N N . VAL A 1 213 ? 8.774 -9.691 -0.032 1.00 91.88 213 VAL A N 1
ATOM 1682 C CA . VAL A 1 213 ? 9.551 -9.620 -1.276 1.00 91.88 213 VAL A CA 1
ATOM 1683 C C . VAL A 1 213 ? 10.709 -10.611 -1.241 1.00 91.88 213 VAL A C 1
ATOM 1685 O O . VAL A 1 213 ? 10.887 -11.374 -2.185 1.00 91.88 213 VAL A O 1
ATOM 1688 N N . ASN A 1 214 ? 11.473 -10.660 -0.151 1.00 90.56 214 ASN A N 1
ATOM 1689 C CA . ASN A 1 214 ? 12.590 -11.589 -0.030 1.00 90.56 214 ASN A CA 1
ATOM 1690 C C . ASN A 1 214 ? 12.143 -13.058 -0.135 1.00 90.56 214 ASN A C 1
ATOM 1692 O O . ASN A 1 214 ? 12.783 -13.846 -0.825 1.00 90.56 214 ASN A O 1
ATOM 1696 N N . ASN A 1 215 ? 11.026 -13.423 0.491 1.00 87.38 215 ASN A N 1
ATOM 1697 C CA . ASN A 1 215 ? 10.531 -14.798 0.451 1.00 87.38 215 ASN A CA 1
ATOM 1698 C C . ASN A 1 215 ? 9.985 -15.181 -0.932 1.00 87.38 215 ASN A C 1
ATOM 1700 O O . ASN A 1 215 ? 10.297 -16.245 -1.446 1.00 87.38 215 ASN A O 1
ATOM 1704 N N . GLU A 1 216 ? 9.205 -14.301 -1.556 1.00 84.69 216 GLU A N 1
ATOM 1705 C CA . GLU A 1 216 ? 8.432 -14.638 -2.761 1.00 84.69 216 GLU A CA 1
ATOM 1706 C C . GLU A 1 216 ? 9.189 -14.383 -4.066 1.00 84.69 216 GLU A C 1
ATOM 1708 O O . GLU A 1 216 ? 8.818 -14.909 -5.115 1.00 84.69 216 GLU A O 1
ATOM 1713 N N . VAL A 1 217 ? 10.222 -13.540 -4.021 1.00 82.75 217 VAL A N 1
ATOM 1714 C CA . VAL A 1 217 ? 10.977 -13.111 -5.203 1.00 82.75 217 VAL A CA 1
ATOM 1715 C C . VAL A 1 217 ? 12.411 -13.622 -5.179 1.00 82.75 217 VAL A C 1
ATOM 1717 O O . VAL A 1 217 ? 12.923 -14.022 -6.220 1.00 82.75 217 VAL A O 1
ATOM 1720 N N . ILE A 1 218 ? 13.072 -13.584 -4.020 1.00 76.31 218 ILE A N 1
ATOM 1721 C CA . ILE A 1 218 ? 14.501 -13.916 -3.914 1.00 76.31 218 ILE A CA 1
ATOM 1722 C C . ILE A 1 218 ? 14.687 -15.393 -3.556 1.00 76.31 218 ILE A C 1
ATOM 1724 O O . ILE A 1 218 ? 15.506 -16.066 -4.173 1.00 76.31 218 ILE A O 1
ATOM 1728 N N . ASN A 1 219 ? 13.910 -15.901 -2.596 1.00 77.75 219 ASN A N 1
ATOM 1729 C CA . ASN A 1 219 ? 14.078 -17.242 -2.026 1.00 77.75 219 ASN A CA 1
ATOM 1730 C C . ASN A 1 219 ? 12.986 -18.241 -2.436 1.00 77.75 219 ASN A C 1
ATOM 1732 O O . ASN A 1 219 ? 12.803 -19.241 -1.749 1.00 77.75 219 ASN A O 1
ATOM 1736 N N . HIS A 1 220 ? 12.288 -17.999 -3.548 1.00 66.56 220 HIS A N 1
ATOM 1737 C CA . HIS A 1 220 ? 11.166 -18.834 -3.996 1.00 66.56 220 HIS A CA 1
ATOM 1738 C C . HIS A 1 220 ? 11.519 -20.333 -4.115 1.00 66.56 220 HIS A C 1
ATOM 1740 O O . HIS A 1 220 ? 10.659 -21.183 -3.904 1.00 66.56 220 HIS A O 1
ATOM 1746 N N . ASP A 1 221 ? 12.784 -20.657 -4.401 1.00 62.50 221 ASP A N 1
ATOM 1747 C CA . ASP A 1 221 ? 13.241 -22.028 -4.665 1.00 62.50 221 ASP A CA 1
ATOM 1748 C C . ASP A 1 221 ? 13.866 -22.720 -3.434 1.00 62.50 221 ASP A C 1
ATOM 1750 O O . ASP A 1 221 ? 14.279 -23.872 -3.509 1.00 62.50 221 ASP A O 1
ATOM 1754 N N . ILE A 1 222 ? 13.954 -22.041 -2.282 1.00 58.94 222 ILE A N 1
ATOM 1755 C CA . ILE A 1 222 ? 14.559 -22.611 -1.058 1.00 58.94 222 ILE A CA 1
ATOM 1756 C C . ILE A 1 222 ? 13.530 -23.409 -0.235 1.00 58.94 222 ILE A C 1
ATOM 1758 O O . ILE A 1 222 ? 13.905 -24.210 0.620 1.00 58.94 222 ILE A O 1
ATOM 1762 N N . ASP A 1 223 ? 12.240 -23.260 -0.539 1.00 54.09 223 ASP A N 1
ATOM 1763 C CA . ASP A 1 223 ? 11.163 -24.048 0.068 1.00 54.09 223 ASP A CA 1
ATOM 1764 C C . ASP A 1 223 ? 10.961 -25.421 -0.620 1.00 54.09 223 ASP A C 1
ATOM 1766 O O . ASP A 1 223 ? 10.033 -26.154 -0.265 1.00 54.09 223 ASP A O 1
ATOM 1770 N N . GLU A 1 224 ? 11.823 -25.807 -1.580 1.00 56.75 224 GLU A N 1
ATOM 1771 C CA . GLU A 1 224 ? 11.870 -27.176 -2.111 1.00 56.75 224 GLU A CA 1
ATOM 1772 C C . GLU A 1 224 ? 12.253 -28.159 -0.994 1.00 56.75 224 GLU A C 1
ATOM 1774 O O . GLU A 1 224 ? 13.401 -28.262 -0.561 1.00 56.75 224 GLU A O 1
ATOM 1779 N N . GLU A 1 225 ? 11.218 -28.852 -0.515 1.00 57.91 225 GLU A N 1
ATOM 1780 C CA . GLU A 1 225 ? 11.196 -30.012 0.372 1.00 57.91 225 GLU A CA 1
ATOM 1781 C C . GLU A 1 225 ? 12.559 -30.725 0.447 1.00 57.91 225 GLU A C 1
ATOM 1783 O O . GLU A 1 225 ? 12.985 -31.396 -0.496 1.00 57.91 225 GLU A O 1
ATOM 1788 N N . LEU A 1 226 ? 13.244 -30.584 1.593 1.00 63.97 226 LEU A N 1
ATOM 1789 C CA . LEU A 1 226 ? 14.459 -31.347 1.880 1.00 63.97 226 LEU A CA 1
ATOM 1790 C C . LEU A 1 226 ? 14.194 -32.826 1.553 1.00 63.97 226 LEU A C 1
ATOM 1792 O O . LEU A 1 226 ? 13.172 -33.360 2.002 1.00 63.97 226 LEU A O 1
ATOM 1796 N N . PRO A 1 227 ? 15.078 -33.507 0.798 1.00 62.75 227 PRO A N 1
ATOM 1797 C CA . PRO A 1 227 ? 14.847 -34.889 0.412 1.00 62.75 227 PRO A CA 1
ATOM 1798 C C . PRO A 1 227 ? 14.609 -35.725 1.667 1.00 62.75 227 PRO A C 1
ATOM 1800 O O . PRO A 1 227 ? 15.437 -35.753 2.581 1.00 62.75 227 PRO A O 1
ATOM 1803 N N . ARG A 1 228 ? 13.453 -36.397 1.730 1.00 64.75 228 ARG A N 1
ATOM 1804 C CA . ARG A 1 228 ? 13.179 -37.353 2.803 1.00 64.75 228 ARG A CA 1
ATOM 1805 C C . ARG A 1 228 ? 14.223 -38.451 2.695 1.00 64.75 228 ARG A C 1
ATOM 1807 O O . ARG A 1 228 ? 14.257 -39.170 1.698 1.00 64.75 228 ARG A O 1
ATOM 1814 N N . TYR A 1 229 ? 15.069 -38.575 3.709 1.00 59.91 229 TYR A N 1
ATOM 1815 C CA . TYR A 1 229 ? 15.943 -39.730 3.822 1.00 59.91 229 TYR A CA 1
ATOM 1816 C C . TYR A 1 229 ? 15.054 -40.970 3.916 1.00 59.91 229 TYR A C 1
ATOM 1818 O O . TYR A 1 229 ? 14.291 -41.123 4.869 1.00 59.91 229 TYR A O 1
ATOM 1826 N N . SER A 1 230 ? 15.106 -41.830 2.902 1.00 72.44 230 SER A N 1
ATOM 1827 C CA . SER A 1 230 ? 14.584 -43.183 3.027 1.00 72.44 230 SER A CA 1
ATOM 1828 C C . SER A 1 230 ? 15.443 -43.908 4.058 1.00 72.44 230 SER A C 1
ATOM 1830 O O . SER A 1 230 ? 16.663 -43.976 3.892 1.00 72.44 230 SER A O 1
ATOM 1832 N N . GLU A 1 231 ? 14.819 -44.421 5.115 1.00 67.88 231 GLU A N 1
ATOM 1833 C CA . GLU A 1 231 ? 15.471 -45.360 6.025 1.00 67.88 231 GLU A CA 1
ATOM 1834 C C . GLU A 1 231 ? 15.913 -46.587 5.207 1.00 67.88 231 GLU A C 1
ATOM 1836 O O . GLU A 1 231 ? 15.119 -47.145 4.445 1.00 67.88 231 GLU A O 1
ATOM 1841 N N . VAL A 1 232 ? 17.206 -46.916 5.294 1.00 63.62 232 VAL A N 1
ATOM 1842 C CA . VAL A 1 232 ? 17.850 -48.060 4.624 1.00 63.62 232 VAL A CA 1
ATOM 1843 C C . VAL A 1 232 ? 17.652 -49.319 5.453 1.00 63.62 232 VAL A C 1
ATOM 1845 O O . VAL A 1 232 ? 17.862 -49.230 6.684 1.00 63.62 232 VAL A O 1
#

Sequence (232 aa):
MSLLPYRNSGSCFINGANEGLKERMTFMLQPSRIVRKSIKYCAQHSTTITSHIIFIFSFVMSLNVLQLKENYGRELQKNKGFIPFDLEPGEHIKFATKTARQTLVLTSKSGQKSPGINISAKDGYLYLTNQRLVYVTSSQGDINDFSITIKSLPNLQFSHSIKSPWFGANYWSFLYHSAGLNGAIAGAEWVEGSVKFLDGGLFEFVNLFDTVVNNEVINHDIDEELPRYSEV

Organism: Meyerozyma guilliermondii (strain ATCC 6260 / CBS 566 / DSM 6381 / JCM 1539 / NBRC 10279 / NRRL Y-324) (NCBI:txid294746)

Foldseek 3Di:
DDDDDDDDDDDDDDDDDDDDDDDDDDDDDDDDDDDDDDDDDDDDDDDDDPDPPPVPLVQQKAFQPFPFDPPNLVCVVVPQPDDRGDADVVKDWPDKDRFFQKKKWKWKPDDPPDDIDTWIARTWMWTDILFKTKTAHNPGIPTRIIMGGLQSCVVFVKDWDWDDDPDDFIKIKMKTFQEPHDYPDYDGIIMIMIMGDRPDPPVVVVVSSVVSSCCVHVVVPVPPDDDPPDDD